Protein AF-A0A0U5G3D2-F1 (afdb_monomer)

Mean predicted aligned error: 4.41 Å

Solvent-accessible surface area (backbone atoms only — not comparable to full-atom values): 10892 Å² total; per-residue (Å²): 111,68,68,48,53,52,45,27,70,74,65,23,50,67,49,71,63,32,44,50,56,46,52,27,41,44,43,61,73,65,49,48,72,68,57,47,52,51,52,52,58,72,42,33,65,94,55,55,72,67,58,40,51,76,74,45,47,61,63,56,36,34,48,51,12,76,39,78,56,69,69,34,36,77,57,48,15,65,75,51,64,36,43,64,55,41,70,69,46,82,79,63,54,94,90,45,65,42,65,46,58,62,75,75,40,56,64,66,57,39,49,53,53,41,38,77,73,71,55,74,58,65,69,60,53,49,51,33,45,55,27,34,76,70,67,34,38,54,57,30,53,43,54,53,50,50,63,79,37,45,71,44,54,51,48,29,56,74,72,60,51,38,80,79,46,84,81,68,88,61,60,31,61,50,54,50,49,53,54,54,49,49,46,58,45,60,64,47,64,64,73,79,105

Radius of gyration: 18.31 Å; Cα contacts (8 Å, |Δi|>4): 200; chains: 1; bounding box: 49×33×48 Å

Organism: Aspergillus calidoustus (NCBI:txid454130)

Sequence (193 aa):
MRSLHMTLRKNNHLKHFGRLQYSLFLKGIGLSLEECILFWRQSFKGFTDDEFNSRYKYNIRHVYGDVGGDVNRRGRGYPPYSCQKILQDSNPGVGQTHGCPYRHFSADNLIGLLQSTGVNDRDLLRGVREDVEKTRYHIACNRVFEYTHKAEIKRAKEDGSASEIDLDTIVHPNTYFKRSYLLKQAGKSQRNA

InterPro domains:
  IPR007238 DNA primase large subunit, eukaryotic/archaeal [PTHR10537] (1-180)
  IPR058560 DNA primase, large subunit C-terminal domain, eukaryotic and archaeal [PF04104] (1-177)

Structure (mmCIF, N/CA/C/O backbone):
data_AF-A0A0U5G3D2-F1
#
_entry.id   AF-A0A0U5G3D2-F1
#
loop_
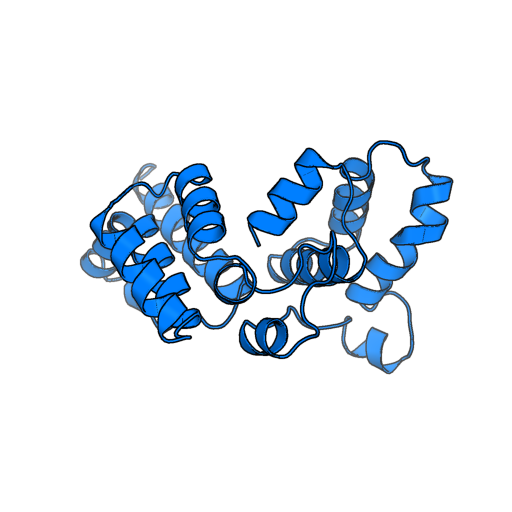_atom_site.group_PDB
_atom_site.id
_atom_site.type_symbol
_atom_site.label_atom_id
_atom_site.label_alt_id
_atom_site.label_comp_id
_atom_site.label_asym_id
_atom_site.label_entity_id
_atom_site.label_seq_id
_atom_site.pdbx_PDB_ins_code
_atom_site.Cartn_x
_atom_site.Cartn_y
_atom_site.Cartn_z
_atom_site.occupancy
_atom_site.B_iso_or_equiv
_atom_site.auth_seq_id
_atom_site.auth_comp_id
_atom_site.auth_asym_id
_atom_site.auth_atom_id
_atom_site.pdbx_PDB_model_num
ATOM 1 N N . MET A 1 1 ? -2.714 -0.780 -0.310 1.00 97.38 1 MET A N 1
ATOM 2 C CA . MET A 1 1 ? -1.662 -1.686 -0.838 1.00 97.38 1 MET A CA 1
ATOM 3 C C . MET A 1 1 ? -2.182 -3.048 -1.293 1.00 97.38 1 MET A C 1
ATOM 5 O O . MET A 1 1 ? -1.659 -3.565 -2.270 1.00 97.38 1 MET A O 1
ATOM 9 N N . ARG A 1 2 ? -3.232 -3.614 -0.673 1.00 96.38 2 ARG A N 1
ATOM 10 C CA . ARG A 1 2 ? -3.836 -4.902 -1.081 1.00 96.38 2 ARG A CA 1
ATOM 11 C C . ARG A 1 2 ? -4.130 -5.023 -2.587 1.00 96.38 2 ARG A C 1
ATOM 13 O O . ARG A 1 2 ? -3.747 -6.020 -3.182 1.00 96.38 2 ARG A O 1
ATOM 20 N N . SER A 1 3 ? -4.723 -3.993 -3.201 1.00 96.69 3 SER A N 1
ATOM 21 C CA . SER A 1 3 ? -5.014 -3.957 -4.648 1.00 96.69 3 SER A CA 1
ATOM 22 C C . SER A 1 3 ? -3.766 -4.165 -5.529 1.00 96.69 3 SER A C 1
ATOM 24 O O . SER A 1 3 ? -3.789 -4.976 -6.457 1.00 96.69 3 SER A O 1
ATOM 26 N N . LEU A 1 4 ? -2.639 -3.521 -5.189 1.00 97.88 4 LEU A N 1
ATOM 27 C CA . LEU A 1 4 ? -1.361 -3.704 -5.893 1.00 97.88 4 LEU A CA 1
ATOM 28 C C . LEU A 1 4 ? -0.867 -5.148 -5.780 1.00 97.88 4 LEU A C 1
ATOM 30 O O . LEU A 1 4 ? -0.484 -5.739 -6.786 1.00 97.88 4 LEU A O 1
ATOM 34 N N . HIS A 1 5 ? -0.935 -5.737 -4.582 1.00 97.88 5 HIS A N 1
ATOM 35 C CA . HIS A 1 5 ? -0.535 -7.129 -4.375 1.00 97.88 5 HIS A CA 1
ATOM 36 C C . HIS A 1 5 ? -1.413 -8.102 -5.172 1.00 97.88 5 HIS A C 1
ATOM 38 O O . HIS A 1 5 ? -0.894 -8.985 -5.846 1.00 97.88 5 HIS A O 1
ATOM 44 N N . MET A 1 6 ? -2.737 -7.926 -5.147 1.00 96.69 6 MET A N 1
ATOM 45 C CA . MET A 1 6 ? -3.662 -8.781 -5.901 1.00 96.69 6 MET A CA 1
ATOM 46 C C . MET A 1 6 ? -3.431 -8.673 -7.410 1.00 96.69 6 MET A C 1
ATOM 48 O O . MET A 1 6 ? -3.367 -9.690 -8.094 1.00 96.69 6 MET A O 1
ATOM 52 N N . THR A 1 7 ? -3.230 -7.455 -7.920 1.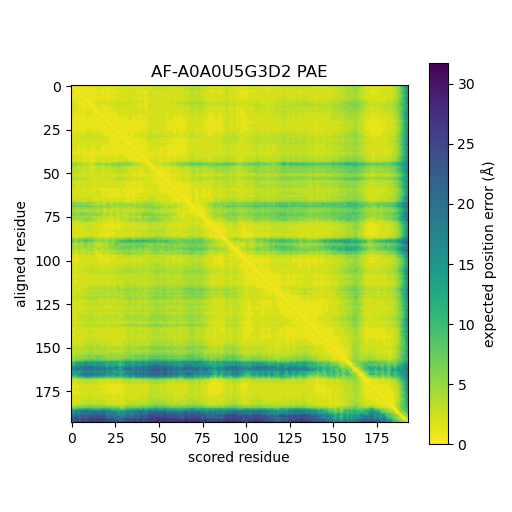00 96.50 7 THR A N 1
ATOM 53 C CA . THR A 1 7 ? -2.902 -7.231 -9.335 1.00 96.50 7 THR A CA 1
ATOM 54 C C . THR A 1 7 ? -1.585 -7.908 -9.709 1.00 96.50 7 THR A C 1
ATOM 56 O O . THR A 1 7 ? -1.518 -8.586 -10.730 1.00 96.50 7 THR A O 1
ATOM 59 N N . LEU A 1 8 ? -0.552 -7.768 -8.871 1.00 97.62 8 LEU A N 1
ATOM 60 C CA . LEU A 1 8 ? 0.743 -8.408 -9.087 1.00 97.62 8 LEU A CA 1
ATOM 61 C C . LEU A 1 8 ? 0.610 -9.931 -9.152 1.00 97.62 8 LEU A C 1
ATOM 63 O O . LEU A 1 8 ? 1.154 -10.544 -10.061 1.00 97.62 8 LEU A O 1
ATOM 67 N N . ARG A 1 9 ? -0.135 -10.539 -8.223 1.00 96.81 9 ARG A N 1
ATOM 68 C CA . ARG A 1 9 ? -0.352 -11.993 -8.206 1.00 96.81 9 ARG A CA 1
ATOM 69 C C . ARG A 1 9 ? -1.164 -12.483 -9.402 1.00 96.81 9 ARG A C 1
ATOM 71 O O . ARG A 1 9 ? -0.878 -13.558 -9.909 1.00 96.81 9 ARG A O 1
ATOM 78 N N . LYS A 1 10 ? -2.148 -11.701 -9.854 1.00 95.38 10 LYS A N 1
ATOM 79 C CA . LYS A 1 10 ? -2.984 -12.044 -11.011 1.00 95.38 10 LYS A CA 1
ATOM 80 C C . LYS A 1 10 ? -2.212 -11.945 -12.327 1.00 95.38 10 LYS A C 1
ATOM 82 O O . LYS A 1 10 ? -2.301 -12.836 -13.161 1.00 95.38 10 LYS A O 1
ATOM 87 N N . ASN A 1 11 ? -1.471 -10.856 -12.512 1.00 95.94 11 ASN A N 1
ATOM 88 C CA . ASN A 1 11 ? -0.882 -10.506 -13.805 1.00 95.94 11 ASN A CA 1
ATOM 89 C C . ASN A 1 11 ? 0.607 -10.854 -13.903 1.00 95.94 11 ASN A C 1
ATOM 91 O O . ASN A 1 11 ? 1.205 -10.647 -14.954 1.00 95.94 11 ASN A O 1
ATOM 95 N N . ASN A 1 12 ? 1.224 -11.296 -12.804 1.00 96.94 12 ASN A N 1
ATOM 96 C CA . ASN A 1 12 ? 2.671 -11.474 -12.670 1.00 96.94 12 ASN A CA 1
ATOM 97 C C . ASN A 1 12 ? 3.476 -10.214 -13.041 1.00 96.94 12 ASN A C 1
ATOM 99 O O . ASN A 1 12 ? 4.635 -10.296 -13.419 1.00 96.94 12 ASN A O 1
ATOM 103 N N . HIS A 1 13 ? 2.874 -9.024 -12.979 1.00 96.44 13 HIS A N 1
ATOM 104 C CA . HIS A 1 13 ? 3.542 -7.769 -13.312 1.00 96.44 13 HIS A CA 1
ATOM 105 C C . HIS A 1 13 ? 2.761 -6.564 -12.774 1.00 96.44 13 HIS A C 1
ATOM 107 O O . HIS A 1 13 ? 1.539 -6.606 -12.624 1.00 96.44 13 HIS A O 1
ATOM 113 N N . LEU A 1 14 ? 3.467 -5.454 -12.536 1.00 96.75 14 LEU A N 1
ATOM 114 C CA . LEU A 1 14 ? 2.879 -4.132 -12.300 1.00 96.75 14 LEU A CA 1
ATOM 115 C C . LEU A 1 14 ? 3.536 -3.086 -13.200 1.00 96.75 14 LEU A C 1
ATOM 117 O O . LEU A 1 14 ? 4.735 -3.153 -13.472 1.00 96.75 14 LEU A O 1
ATOM 121 N N . LYS A 1 15 ? 2.772 -2.067 -13.608 1.00 95.88 15 LYS A N 1
ATOM 122 C CA . LYS A 1 15 ? 3.303 -0.887 -14.316 1.00 95.88 15 LYS A CA 1
ATOM 123 C C . LYS A 1 15 ? 4.181 -0.024 -13.396 1.00 95.88 15 LYS A C 1
ATOM 125 O O . LYS A 1 15 ? 4.145 -0.180 -12.178 1.00 95.88 15 LYS A O 1
ATOM 130 N N . HIS A 1 16 ? 4.955 0.893 -13.985 1.00 95.38 16 HIS A N 1
ATOM 131 C CA . HIS A 1 16 ? 6.011 1.665 -13.311 1.00 95.38 16 HIS A CA 1
ATOM 132 C C . HIS A 1 16 ? 5.596 2.258 -11.953 1.00 95.38 16 HIS A C 1
ATOM 134 O O . HIS A 1 16 ? 6.184 1.890 -10.938 1.00 95.38 16 HIS A O 1
ATOM 140 N N . PHE A 1 17 ? 4.550 3.087 -11.904 1.00 96.38 17 PHE A N 1
ATOM 141 C CA . PHE A 1 17 ? 4.109 3.715 -10.652 1.00 96.38 17 PHE A CA 1
ATOM 142 C C . PHE A 1 17 ? 3.574 2.712 -9.622 1.00 96.38 17 PHE A C 1
ATOM 144 O O . PHE A 1 17 ? 3.796 2.877 -8.425 1.00 96.38 17 PHE A O 1
ATOM 151 N N . GLY A 1 18 ? 2.944 1.621 -10.073 1.00 97.06 18 GLY A N 1
ATOM 152 C CA . GLY A 1 18 ? 2.519 0.530 -9.192 1.00 97.06 18 GLY A CA 1
ATOM 153 C C . GLY A 1 18 ? 3.708 -0.183 -8.550 1.00 97.06 18 GLY A C 1
ATOM 154 O O . GLY A 1 18 ? 3.688 -0.448 -7.349 1.00 97.06 18 GLY A O 1
ATOM 155 N N . ARG A 1 19 ? 4.775 -0.429 -9.326 1.00 97.62 19 ARG A N 1
ATOM 156 C CA . ARG A 1 19 ? 6.039 -0.966 -8.800 1.00 97.62 19 ARG A CA 1
ATOM 157 C C . ARG A 1 19 ? 6.671 -0.006 -7.804 1.00 97.62 19 ARG A C 1
ATOM 159 O O . ARG A 1 19 ? 7.059 -0.446 -6.733 1.00 97.62 19 ARG A O 1
ATOM 166 N N . LEU A 1 20 ? 6.748 1.285 -8.126 1.00 97.44 20 LEU A N 1
ATOM 167 C CA . LEU A 1 20 ? 7.361 2.286 -7.253 1.00 97.44 20 LEU A CA 1
ATOM 168 C C . LEU A 1 20 ? 6.628 2.391 -5.910 1.00 97.44 20 LEU A C 1
ATOM 170 O O . LEU A 1 20 ? 7.242 2.182 -4.865 1.00 97.44 20 LEU A O 1
ATOM 174 N N . GLN A 1 21 ? 5.311 2.627 -5.937 1.00 98.25 21 GLN A N 1
ATOM 175 C CA . GLN A 1 21 ? 4.492 2.735 -4.728 1.00 98.25 21 GLN A CA 1
ATOM 176 C C . GLN A 1 21 ? 4.582 1.468 -3.869 1.00 98.25 21 GLN A C 1
ATOM 178 O O . GLN A 1 21 ? 4.664 1.557 -2.643 1.00 98.25 21 GLN A O 1
ATOM 183 N N . TYR A 1 22 ? 4.579 0.286 -4.495 1.00 98.50 22 TYR A N 1
ATOM 184 C CA . TYR A 1 22 ? 4.626 -0.966 -3.750 1.00 98.50 22 TYR A CA 1
ATOM 185 C C . TYR A 1 22 ? 6.024 -1.295 -3.217 1.00 98.50 22 TYR A C 1
ATOM 187 O O . TYR A 1 22 ? 6.135 -1.667 -2.056 1.00 98.50 22 TYR A O 1
ATOM 195 N N . SER A 1 23 ? 7.093 -1.081 -3.990 1.00 98.44 23 SER A N 1
ATOM 196 C CA . SER A 1 23 ? 8.481 -1.243 -3.524 1.00 98.44 23 SER A CA 1
ATOM 197 C C . SER A 1 23 ? 8.788 -0.350 -2.329 1.00 98.44 23 SER A C 1
ATOM 199 O O . SER A 1 23 ? 9.406 -0.796 -1.368 1.00 98.44 23 SER A O 1
ATOM 201 N N . LEU A 1 24 ? 8.327 0.901 -2.371 1.00 98.44 24 LEU A N 1
ATOM 202 C CA . LEU A 1 24 ? 8.481 1.850 -1.274 1.00 98.44 24 LEU A CA 1
ATOM 203 C C . LEU A 1 24 ? 7.720 1.409 -0.023 1.00 98.44 24 LEU A C 1
ATOM 205 O O . LEU A 1 24 ? 8.250 1.485 1.084 1.00 98.44 24 LEU A O 1
ATOM 209 N N . PHE A 1 25 ? 6.504 0.888 -0.195 1.00 98.69 25 PHE A N 1
ATOM 210 C CA . PHE A 1 25 ? 5.764 0.279 0.903 1.00 98.69 25 PHE A CA 1
ATOM 211 C C . PHE A 1 25 ? 6.506 -0.933 1.489 1.00 98.69 25 PHE A C 1
ATOM 213 O O . PHE A 1 25 ? 6.644 -0.997 2.706 1.00 98.69 25 PHE A O 1
ATOM 220 N N . LEU A 1 26 ? 7.013 -1.848 0.653 1.00 98.56 26 LEU A N 1
ATOM 221 C CA . LEU A 1 26 ? 7.754 -3.041 1.085 1.00 98.56 26 LEU A CA 1
ATOM 222 C C . LEU A 1 26 ? 9.022 -2.673 1.871 1.00 98.56 26 LEU A C 1
ATOM 224 O O . LEU A 1 26 ? 9.221 -3.162 2.980 1.00 98.56 26 LEU A O 1
ATOM 228 N N . LYS A 1 27 ? 9.813 -1.727 1.357 1.00 98.25 27 LYS A N 1
ATOM 229 C CA . LYS A 1 27 ? 10.957 -1.145 2.072 1.00 98.25 27 LYS A CA 1
ATOM 230 C C . LYS A 1 27 ? 10.544 -0.616 3.446 1.00 98.25 27 LYS A C 1
ATOM 232 O O . LYS A 1 27 ? 11.173 -0.917 4.453 1.00 98.25 27 LYS A O 1
ATOM 237 N N . GLY A 1 28 ? 9.456 0.152 3.504 1.00 97.62 28 GLY A N 1
ATOM 238 C CA . GLY A 1 28 ? 8.982 0.756 4.749 1.00 97.62 28 GLY A CA 1
ATOM 239 C C . GLY A 1 28 ? 8.411 -0.228 5.774 1.00 97.62 28 GLY A C 1
ATOM 240 O O . GLY A 1 28 ? 8.242 0.155 6.926 1.00 97.62 28 GLY A O 1
ATOM 241 N N . ILE A 1 29 ? 8.064 -1.460 5.382 1.00 97.38 29 ILE A N 1
ATOM 242 C CA . ILE A 1 29 ? 7.680 -2.523 6.330 1.00 97.38 29 ILE A CA 1
ATOM 243 C C . ILE A 1 29 ? 8.867 -3.412 6.727 1.00 97.38 29 ILE A C 1
ATOM 245 O O . ILE A 1 29 ? 8.674 -4.338 7.507 1.00 97.38 29 ILE A O 1
ATOM 249 N N . GLY A 1 30 ? 10.072 -3.120 6.224 1.00 96.88 30 GLY A N 1
ATOM 250 C CA . GLY A 1 30 ? 11.317 -3.757 6.653 1.00 96.88 30 GLY A CA 1
ATOM 251 C C . GLY A 1 30 ? 11.942 -4.731 5.658 1.00 96.88 30 GLY A C 1
ATOM 252 O O . GLY A 1 30 ? 12.938 -5.350 6.010 1.00 96.88 30 GLY A O 1
ATOM 253 N N . LEU A 1 31 ? 11.409 -4.867 4.437 1.00 97.88 31 LEU A N 1
ATOM 254 C CA . LEU A 1 31 ? 12.041 -5.717 3.423 1.00 97.88 31 LEU A CA 1
ATOM 255 C C . LEU A 1 31 ? 13.415 -5.147 3.043 1.00 97.88 31 LEU A C 1
ATOM 257 O O . LEU A 1 31 ? 13.527 -3.956 2.739 1.00 97.88 31 LEU A O 1
ATOM 261 N N . SER A 1 32 ? 14.450 -5.985 3.043 1.00 98.19 32 SER A N 1
ATOM 262 C CA . SER A 1 32 ? 15.792 -5.586 2.615 1.00 98.19 32 SER A CA 1
ATOM 263 C C . SER A 1 32 ? 15.864 -5.397 1.093 1.00 98.19 32 SER A C 1
ATOM 265 O O . SER A 1 32 ? 14.968 -5.805 0.345 1.00 98.19 32 SER A O 1
ATOM 267 N N . LEU A 1 33 ? 16.945 -4.781 0.599 1.00 98.31 33 LEU A N 1
ATOM 268 C CA . LEU A 1 33 ? 17.171 -4.653 -0.845 1.00 98.31 33 LEU A CA 1
ATOM 269 C C . LEU A 1 33 ? 17.202 -6.031 -1.526 1.00 98.31 33 LEU A C 1
ATOM 271 O O . LEU A 1 33 ? 16.563 -6.217 -2.562 1.00 98.31 33 LEU A O 1
ATOM 275 N N . GLU A 1 34 ? 17.912 -6.992 -0.937 1.00 98.31 34 GLU A N 1
ATOM 276 C CA . GLU A 1 34 ? 18.059 -8.348 -1.472 1.00 98.31 34 GLU A CA 1
ATOM 277 C C . GLU A 1 34 ? 16.715 -9.076 -1.514 1.00 98.31 34 GLU A C 1
ATOM 279 O O . GLU A 1 34 ? 16.310 -9.583 -2.563 1.00 98.31 34 GLU A O 1
ATOM 284 N N . GLU A 1 35 ? 15.964 -9.034 -0.412 1.00 98.50 35 GLU A N 1
ATOM 285 C CA . GLU A 1 35 ? 14.628 -9.625 -0.328 1.00 98.50 35 GLU A CA 1
ATOM 286 C C . GLU A 1 35 ? 13.657 -8.968 -1.312 1.00 98.50 35 GLU A C 1
ATOM 288 O O . GLU A 1 35 ? 12.842 -9.649 -1.930 1.00 98.50 35 GLU A O 1
ATOM 293 N N . CYS A 1 36 ? 13.750 -7.651 -1.511 1.00 98.44 36 CYS A N 1
ATOM 294 C CA . CYS A 1 36 ? 12.914 -6.939 -2.470 1.00 98.44 36 CYS A CA 1
ATOM 295 C C . CYS A 1 36 ? 13.245 -7.330 -3.919 1.00 98.44 36 CYS A C 1
ATOM 297 O O . CYS A 1 36 ? 12.334 -7.520 -4.729 1.00 98.44 36 CYS A O 1
ATOM 299 N N . ILE A 1 37 ? 14.529 -7.501 -4.256 1.00 98.44 37 ILE A N 1
ATOM 300 C CA . ILE A 1 37 ? 14.950 -8.006 -5.571 1.00 98.44 37 ILE A CA 1
ATOM 301 C C . ILE A 1 37 ? 14.390 -9.414 -5.797 1.00 98.44 37 ILE A C 1
ATOM 303 O O . ILE A 1 37 ? 13.775 -9.654 -6.839 1.00 98.44 37 ILE A O 1
ATOM 307 N N . LEU A 1 38 ? 14.536 -10.314 -4.820 1.00 98.19 38 LEU A N 1
ATOM 308 C CA . LEU A 1 38 ? 13.996 -11.675 -4.889 1.00 98.19 38 LEU A CA 1
ATOM 309 C C . LEU A 1 38 ? 12.469 -11.674 -5.017 1.00 98.19 38 LEU A C 1
ATOM 311 O O . LEU A 1 38 ? 11.920 -12.359 -5.881 1.00 98.19 38 LEU A O 1
ATOM 315 N N . PHE A 1 39 ? 11.783 -10.850 -4.223 1.00 98.50 39 PHE A N 1
ATOM 316 C CA . PHE A 1 39 ? 10.333 -10.688 -4.262 1.00 98.50 39 PHE A CA 1
ATOM 317 C C . PHE A 1 39 ? 9.841 -10.313 -5.665 1.00 98.50 39 PHE A C 1
ATOM 319 O O . PHE A 1 39 ? 8.929 -10.950 -6.204 1.00 98.50 39 PHE A O 1
ATOM 326 N N . TRP A 1 40 ? 10.444 -9.291 -6.280 1.00 98.44 40 TRP A N 1
ATOM 327 C CA . TRP A 1 40 ? 10.063 -8.861 -7.624 1.00 98.44 40 TRP A CA 1
ATOM 328 C C . TRP A 1 40 ? 10.430 -9.894 -8.679 1.00 98.44 40 TRP A C 1
ATOM 330 O O . TRP A 1 40 ? 9.614 -10.157 -9.563 1.00 98.44 40 TRP A O 1
ATOM 340 N N . ARG A 1 41 ? 11.607 -10.520 -8.563 1.00 97.75 41 ARG A N 1
ATOM 341 C CA . ARG A 1 41 ? 12.053 -11.552 -9.500 1.00 97.75 41 ARG A CA 1
ATOM 342 C C . ARG A 1 41 ? 11.085 -12.730 -9.538 1.00 97.75 41 ARG A C 1
ATOM 344 O O . ARG A 1 41 ? 10.673 -13.131 -10.624 1.00 97.75 41 ARG A O 1
ATOM 351 N N . GLN A 1 42 ? 10.690 -13.239 -8.372 1.00 97.12 42 GLN A N 1
ATOM 352 C CA . GLN A 1 42 ? 9.736 -14.345 -8.242 1.00 97.12 42 GLN A CA 1
ATOM 353 C C . GLN A 1 42 ? 8.318 -13.957 -8.679 1.00 97.12 42 GLN A C 1
ATOM 355 O O . GLN A 1 42 ? 7.555 -14.799 -9.154 1.00 97.12 42 GLN A O 1
ATOM 360 N N . SER A 1 43 ? 7.946 -12.686 -8.511 1.00 97.38 43 SER A N 1
ATOM 361 C CA . SER A 1 43 ? 6.624 -12.199 -8.906 1.00 97.38 43 SER A CA 1
ATOM 362 C C . SER A 1 43 ? 6.498 -11.983 -10.417 1.00 97.38 43 SER A C 1
ATOM 364 O O . SER A 1 43 ? 5.399 -12.122 -10.949 1.00 97.38 43 SER A O 1
ATOM 366 N N .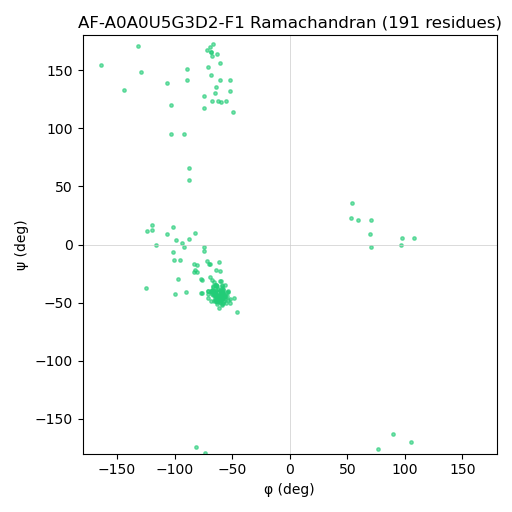 PHE A 1 44 ? 7.593 -11.656 -11.114 1.00 96.56 44 PHE A N 1
ATOM 367 C CA . PHE A 1 44 ? 7.617 -11.390 -12.558 1.00 96.56 44 PHE A CA 1
ATOM 368 C C . PHE A 1 44 ? 7.815 -12.662 -13.383 1.00 96.56 44 PHE A C 1
ATOM 370 O O . PHE A 1 44 ? 8.828 -12.855 -14.059 1.00 96.56 44 PHE A O 1
ATOM 377 N N . LYS A 1 45 ? 6.813 -13.547 -13.318 1.00 92.00 45 LYS A N 1
ATOM 378 C CA . LYS A 1 45 ? 6.758 -14.762 -14.142 1.00 92.00 45 LYS A CA 1
ATOM 379 C C . LYS A 1 45 ? 6.653 -14.388 -15.623 1.00 92.00 45 LYS A C 1
ATOM 381 O O . LYS A 1 45 ? 5.857 -13.525 -15.981 1.00 92.00 45 LYS A O 1
ATOM 386 N N . GLY A 1 46 ? 7.436 -15.060 -16.463 1.00 90.50 46 GLY A N 1
ATOM 387 C CA . GLY A 1 46 ? 7.482 -14.815 -17.910 1.00 90.50 46 GLY A CA 1
ATOM 388 C C . GLY A 1 46 ? 8.613 -13.895 -18.376 1.00 90.50 46 GLY A C 1
ATOM 389 O O . GLY A 1 46 ? 8.728 -13.681 -19.573 1.00 90.50 46 GLY A O 1
ATOM 390 N N . PHE A 1 47 ? 9.449 -13.393 -17.461 1.00 94.25 47 PHE A N 1
ATOM 391 C CA . PHE A 1 47 ? 10.698 -12.706 -17.798 1.00 94.25 47 PHE A CA 1
ATOM 392 C C . PHE A 1 47 ? 11.898 -13.599 -17.479 1.00 94.25 47 PHE A C 1
ATOM 394 O O . PHE A 1 47 ? 11.928 -14.250 -16.420 1.00 94.25 47 PHE A O 1
ATOM 401 N N . THR A 1 48 ? 12.893 -13.603 -18.364 1.00 96.69 48 THR A N 1
ATOM 402 C CA . THR A 1 48 ? 14.198 -14.214 -18.081 1.00 96.69 48 THR A CA 1
ATOM 403 C C . THR A 1 48 ? 14.941 -13.419 -17.005 1.00 96.69 48 THR A C 1
ATOM 405 O O . THR A 1 48 ? 14.580 -12.283 -16.673 1.00 96.69 48 THR A O 1
ATOM 408 N N . ASP A 1 49 ? 15.989 -14.010 -16.432 1.00 96.44 49 ASP A N 1
ATOM 409 C CA . ASP A 1 49 ? 16.834 -13.306 -15.463 1.00 96.44 49 ASP A CA 1
ATOM 410 C C . ASP A 1 49 ? 17.485 -12.067 -16.090 1.00 96.44 49 ASP A C 1
ATOM 412 O O . ASP A 1 49 ? 17.509 -11.003 -15.469 1.00 96.44 49 ASP A O 1
ATOM 416 N N . ASP A 1 50 ? 17.919 -12.162 -17.346 1.00 96.81 50 ASP A N 1
ATOM 417 C CA . ASP A 1 50 ? 18.547 -11.059 -18.077 1.00 96.81 50 ASP A CA 1
ATOM 418 C C . ASP A 1 50 ? 17.563 -9.925 -18.378 1.00 96.81 50 ASP A C 1
ATOM 420 O O . ASP A 1 50 ? 17.871 -8.747 -18.163 1.00 96.81 50 ASP A O 1
ATOM 424 N N . GLU A 1 51 ? 16.338 -10.253 -18.796 1.00 97.12 51 GLU A N 1
ATOM 425 C CA . GLU A 1 51 ? 15.272 -9.264 -18.974 1.00 97.12 51 GLU A CA 1
ATOM 426 C C . GLU A 1 51 ? 14.915 -8.590 -17.649 1.00 97.12 51 GLU A C 1
ATOM 428 O O . GLU A 1 51 ? 14.707 -7.373 -17.594 1.00 97.12 51 GLU A O 1
ATOM 433 N N . PHE A 1 52 ? 14.861 -9.363 -16.561 1.00 97.69 52 PHE A N 1
ATOM 434 C CA . PHE A 1 52 ? 14.574 -8.816 -15.245 1.00 97.69 52 PHE A CA 1
ATOM 435 C C . PHE A 1 52 ? 15.671 -7.842 -14.787 1.00 97.69 52 PHE A C 1
ATOM 437 O O . PHE A 1 52 ? 15.390 -6.716 -14.349 1.00 97.69 52 PHE A O 1
ATOM 444 N N . ASN A 1 53 ? 16.926 -8.274 -14.910 1.00 96.50 53 ASN A N 1
ATOM 445 C CA . ASN A 1 53 ? 18.106 -7.522 -14.505 1.00 96.50 53 ASN A CA 1
ATOM 446 C C . ASN A 1 53 ? 18.236 -6.213 -15.289 1.00 96.50 53 ASN A C 1
ATOM 448 O O . ASN A 1 53 ? 18.411 -5.156 -14.679 1.00 96.50 53 ASN A O 1
ATOM 452 N N . SER A 1 54 ? 18.086 -6.270 -16.612 1.00 96.12 54 SER A N 1
ATOM 453 C CA . SER A 1 54 ? 18.209 -5.101 -17.490 1.00 96.12 54 SER A CA 1
ATOM 454 C C . SER A 1 54 ? 17.081 -4.085 -17.290 1.00 96.12 54 SER A C 1
ATOM 456 O O . SER A 1 54 ? 17.331 -2.880 -17.284 1.00 96.12 54 SER A O 1
ATOM 458 N N . ARG A 1 55 ? 15.837 -4.536 -17.079 1.00 95.56 55 ARG A N 1
ATOM 459 C CA . ARG A 1 55 ? 14.661 -3.643 -17.088 1.00 95.56 55 ARG A CA 1
ATOM 460 C C . ARG A 1 55 ? 14.207 -3.170 -15.709 1.00 95.56 55 ARG A C 1
ATOM 462 O O . ARG A 1 55 ? 13.605 -2.097 -15.597 1.00 95.56 55 ARG A O 1
ATOM 469 N N . TYR A 1 56 ? 14.425 -3.963 -14.658 1.00 97.50 56 TYR A N 1
ATOM 470 C CA . TYR A 1 56 ? 13.776 -3.729 -13.361 1.00 97.50 56 TYR A CA 1
ATOM 471 C C . TYR A 1 56 ? 14.747 -3.597 -12.192 1.00 97.50 56 TYR A C 1
ATOM 473 O O . TYR A 1 56 ? 14.512 -2.749 -11.325 1.00 97.50 56 TYR A O 1
ATOM 481 N N . LYS A 1 57 ? 15.840 -4.371 -12.163 1.00 97.19 57 LYS A N 1
ATOM 482 C CA . LYS A 1 57 ? 16.756 -4.412 -11.008 1.00 97.19 57 LYS A CA 1
ATOM 483 C C . LYS A 1 57 ? 17.336 -3.041 -10.659 1.00 97.19 57 LYS A C 1
ATOM 485 O O . LYS A 1 57 ? 17.354 -2.685 -9.483 1.00 97.19 57 LYS A O 1
ATOM 490 N N . TYR A 1 58 ? 17.723 -2.240 -11.656 1.00 96.94 58 TYR A N 1
ATOM 491 C CA . TYR A 1 58 ? 18.225 -0.879 -11.426 1.00 96.94 58 TYR A CA 1
ATOM 492 C C . TYR A 1 58 ? 17.228 -0.013 -10.639 1.00 96.94 58 TYR A C 1
ATOM 494 O O . TYR A 1 58 ? 17.591 0.606 -9.642 1.00 96.94 58 TYR A O 1
ATOM 502 N N . ASN A 1 59 ? 15.950 -0.025 -11.029 1.00 96.56 59 ASN A N 1
ATOM 503 C CA . ASN A 1 59 ? 14.911 0.773 -10.373 1.00 96.56 59 ASN A CA 1
ATOM 504 C C . ASN A 1 59 ? 14.674 0.337 -8.920 1.00 96.56 59 ASN A C 1
ATOM 506 O O . ASN A 1 59 ? 14.419 1.179 -8.061 1.00 96.56 59 ASN A O 1
ATOM 510 N N . ILE A 1 60 ? 14.784 -0.963 -8.631 1.00 97.94 60 ILE A N 1
ATOM 511 C CA . ILE A 1 60 ? 14.684 -1.476 -7.259 1.00 97.94 60 ILE A CA 1
ATOM 512 C C . ILE A 1 60 ? 15.866 -0.956 -6.435 1.00 97.94 60 ILE A C 1
ATOM 514 O O . ILE A 1 60 ? 15.651 -0.366 -5.382 1.00 97.94 60 ILE A O 1
ATOM 518 N N . ARG A 1 61 ? 17.101 -1.067 -6.941 1.00 98.06 61 ARG A N 1
ATOM 519 C CA . ARG A 1 61 ? 18.297 -0.520 -6.271 1.00 98.06 61 ARG A CA 1
ATOM 520 C C . ARG A 1 61 ? 18.178 0.989 -6.031 1.00 98.06 61 ARG A C 1
ATOM 522 O O . ARG A 1 61 ? 18.532 1.477 -4.959 1.00 98.06 61 ARG A O 1
ATOM 529 N N . HIS A 1 62 ? 17.605 1.726 -6.983 1.00 97.56 62 HIS A N 1
ATOM 530 C CA . HIS A 1 62 ? 17.393 3.167 -6.856 1.00 97.56 62 HIS A CA 1
ATOM 531 C C . HIS A 1 62 ? 16.426 3.519 -5.712 1.00 97.56 62 HIS A C 1
ATOM 533 O O . HIS A 1 62 ? 16.677 4.461 -4.963 1.00 97.56 62 HIS A O 1
ATOM 539 N N . VAL A 1 63 ? 15.353 2.741 -5.511 1.00 97.50 63 VAL A N 1
ATOM 540 C CA . VAL A 1 63 ? 14.401 2.914 -4.389 1.00 97.50 63 VAL A CA 1
ATOM 541 C C . VAL A 1 63 ? 15.083 2.792 -3.017 1.00 97.50 63 VAL A C 1
ATOM 543 O O . VAL A 1 63 ? 14.675 3.458 -2.060 1.00 97.50 63 VAL A O 1
ATOM 546 N N . TYR A 1 64 ? 16.132 1.978 -2.915 1.00 98.06 64 TYR A N 1
ATOM 547 C CA . TYR A 1 64 ? 16.911 1.783 -1.687 1.00 98.06 64 TYR A CA 1
ATOM 548 C C . TYR A 1 64 ? 18.111 2.727 -1.558 1.00 98.06 64 TYR A C 1
ATOM 550 O O . TYR A 1 64 ? 18.794 2.692 -0.541 1.00 98.06 64 TYR A O 1
ATOM 558 N N . GLY A 1 65 ? 18.367 3.586 -2.549 1.00 97.62 65 GLY A N 1
ATOM 559 C CA . GLY A 1 65 ? 19.548 4.452 -2.531 1.00 97.62 65 GLY A CA 1
ATOM 560 C C . GLY A 1 65 ? 20.855 3.697 -2.743 1.00 97.62 65 GLY A C 1
ATOM 561 O O . GLY A 1 65 ? 21.906 4.191 -2.373 1.00 97.62 65 GLY A O 1
ATOM 562 N N . ASP A 1 66 ? 20.813 2.503 -3.325 1.00 97.75 66 ASP A N 1
ATOM 563 C CA . ASP A 1 66 ? 22.023 1.727 -3.610 1.00 97.75 66 ASP A CA 1
ATOM 564 C C . ASP A 1 66 ? 22.690 2.175 -4.928 1.00 97.75 66 ASP A C 1
ATOM 566 O O . ASP A 1 66 ? 23.895 2.054 -5.129 1.00 97.75 66 ASP A O 1
ATOM 570 N N . VAL A 1 67 ? 21.903 2.785 -5.817 1.00 96.81 67 VAL A N 1
ATOM 571 C CA . VAL A 1 67 ? 22.369 3.455 -7.039 1.00 96.81 67 VAL A CA 1
ATOM 572 C C . VAL A 1 67 ? 21.730 4.841 -7.171 1.00 96.81 67 VAL A C 1
ATOM 574 O O . VAL A 1 67 ? 20.800 5.190 -6.439 1.00 96.81 67 VAL A O 1
ATOM 577 N N . GLY A 1 68 ? 22.213 5.629 -8.132 1.00 95.25 68 GLY A N 1
ATOM 578 C CA . GLY A 1 68 ? 21.745 6.989 -8.409 1.00 95.25 68 GLY A CA 1
ATOM 579 C C . GLY A 1 68 ? 22.725 8.064 -7.931 1.00 95.25 68 GLY A C 1
ATOM 580 O O . GLY A 1 68 ? 23.868 7.781 -7.560 1.00 95.25 68 GLY A O 1
ATOM 581 N N . GLY A 1 69 ? 22.274 9.319 -7.962 1.00 95.50 69 GLY A N 1
ATOM 582 C CA . GLY A 1 69 ? 23.071 10.468 -7.526 1.00 95.50 69 GLY A CA 1
ATOM 583 C C . GLY A 1 69 ? 23.442 10.416 -6.040 1.00 95.50 69 GLY A C 1
ATOM 584 O O . GLY A 1 69 ? 22.840 9.679 -5.258 1.00 95.50 69 GLY A O 1
ATOM 585 N N . ASP A 1 70 ? 24.428 11.221 -5.645 1.00 94.62 70 ASP A N 1
ATOM 586 C CA . ASP A 1 70 ? 24.922 11.304 -4.260 1.00 94.62 70 ASP A CA 1
ATOM 587 C C . ASP A 1 70 ? 23.792 11.582 -3.249 1.00 94.62 70 ASP A C 1
ATOM 589 O O . ASP A 1 70 ? 23.696 10.913 -2.222 1.00 94.62 70 ASP A O 1
ATOM 593 N N . VAL A 1 71 ? 22.844 12.455 -3.606 1.00 93.56 71 VAL A N 1
ATOM 594 C CA . VAL A 1 71 ? 21.648 12.7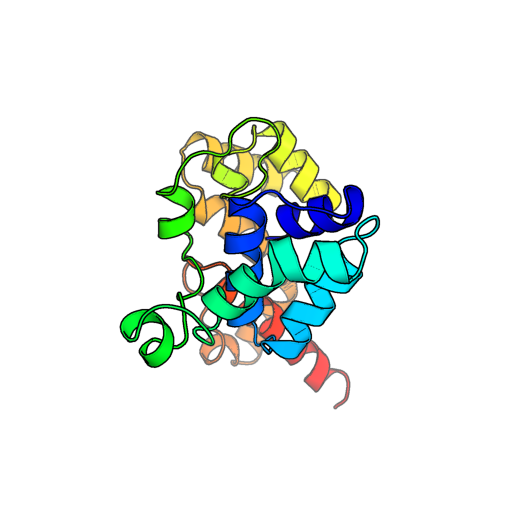51 -2.798 1.00 93.56 71 VAL A CA 1
ATOM 595 C C . VAL A 1 71 ? 20.807 11.499 -2.528 1.00 93.56 71 VAL A C 1
ATOM 597 O O . VAL A 1 71 ? 20.414 11.254 -1.389 1.00 93.56 71 VAL A O 1
ATOM 600 N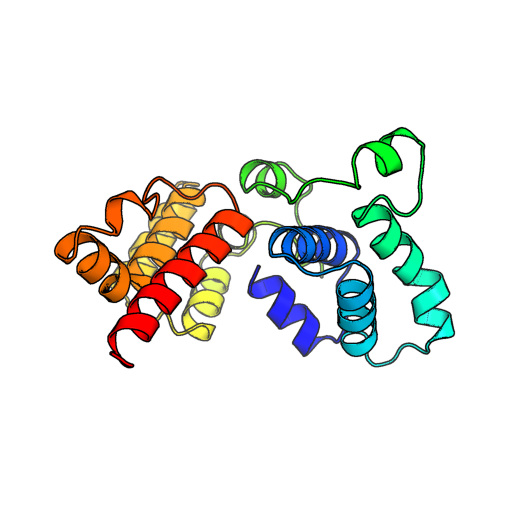 N . ASN A 1 72 ? 20.554 10.674 -3.551 1.00 94.62 72 ASN A N 1
ATOM 601 C CA . ASN A 1 72 ? 19.749 9.460 -3.398 1.00 94.62 72 ASN A CA 1
ATOM 602 C C . ASN A 1 72 ? 20.457 8.432 -2.507 1.00 94.62 72 ASN A C 1
ATOM 604 O O . ASN A 1 72 ? 19.822 7.797 -1.666 1.00 94.62 72 ASN A O 1
ATOM 608 N N . ARG A 1 73 ? 21.780 8.298 -2.665 1.00 93.50 73 ARG A N 1
ATOM 609 C CA . ARG A 1 73 ? 22.589 7.354 -1.887 1.00 93.50 73 ARG A CA 1
ATOM 610 C C . ARG A 1 73 ? 22.677 7.749 -0.416 1.00 93.50 73 ARG A C 1
ATOM 612 O O . ARG A 1 73 ? 22.365 6.939 0.455 1.00 93.50 73 ARG A O 1
ATOM 619 N N . ARG A 1 74 ? 22.988 9.016 -0.126 1.00 93.56 74 ARG A N 1
ATOM 620 C CA . ARG A 1 74 ? 23.028 9.541 1.252 1.00 93.56 74 ARG A CA 1
ATOM 621 C C . ARG A 1 74 ? 21.659 9.517 1.927 1.00 93.56 74 ARG A C 1
ATOM 623 O O . ARG A 1 74 ? 21.570 9.216 3.113 1.00 93.56 74 ARG A O 1
ATOM 630 N N . GLY A 1 75 ? 20.593 9.770 1.167 1.00 92.12 75 GLY A N 1
ATOM 631 C CA . GLY A 1 75 ? 19.211 9.704 1.644 1.00 92.12 75 GLY A CA 1
ATOM 632 C C . GLY A 1 75 ? 18.668 8.286 1.849 1.00 92.12 75 GLY A C 1
ATOM 633 O O . GLY A 1 75 ? 17.524 8.141 2.271 1.00 92.12 75 GLY A O 1
ATOM 634 N N . ARG A 1 76 ? 19.456 7.238 1.553 1.00 93.56 76 ARG A N 1
ATOM 635 C CA . ARG A 1 76 ? 19.015 5.831 1.550 1.00 93.56 76 ARG A CA 1
ATOM 636 C C . ARG A 1 76 ? 17.789 5.602 0.661 1.00 93.56 76 ARG A C 1
ATOM 638 O O . ARG A 1 76 ? 16.912 4.803 0.989 1.00 93.56 76 ARG A O 1
ATOM 645 N N . GLY A 1 77 ? 17.708 6.309 -0.462 1.00 94.06 77 GLY A N 1
ATOM 646 C CA . GLY A 1 77 ? 16.603 6.244 -1.412 1.00 94.06 77 GLY A CA 1
ATOM 647 C C . GLY A 1 77 ? 15.350 7.000 -0.966 1.00 94.06 77 GLY A C 1
ATOM 648 O O . GLY A 1 77 ? 15.309 7.625 0.088 1.00 94.06 77 GLY A O 1
ATOM 649 N N . TYR A 1 78 ? 14.281 6.911 -1.757 1.00 91.81 78 TYR A N 1
ATOM 650 C CA . TYR A 1 78 ? 13.038 7.620 -1.444 1.00 91.81 78 TYR A CA 1
ATOM 651 C C . TYR A 1 78 ? 12.333 7.065 -0.192 1.00 91.81 78 TYR A C 1
ATOM 653 O O . TYR A 1 78 ? 12.365 5.846 0.050 1.00 91.81 78 TYR A O 1
ATOM 661 N N . PRO A 1 79 ? 11.662 7.930 0.591 1.00 95.31 79 PRO A N 1
ATOM 662 C CA . PRO A 1 79 ? 10.823 7.489 1.693 1.00 95.31 79 PRO A CA 1
ATOM 663 C C . PRO A 1 79 ? 9.542 6.814 1.174 1.00 95.31 79 PRO A C 1
ATOM 665 O O . PRO A 1 79 ? 9.064 7.142 0.080 1.00 95.31 79 PRO A O 1
ATOM 668 N N . PRO A 1 80 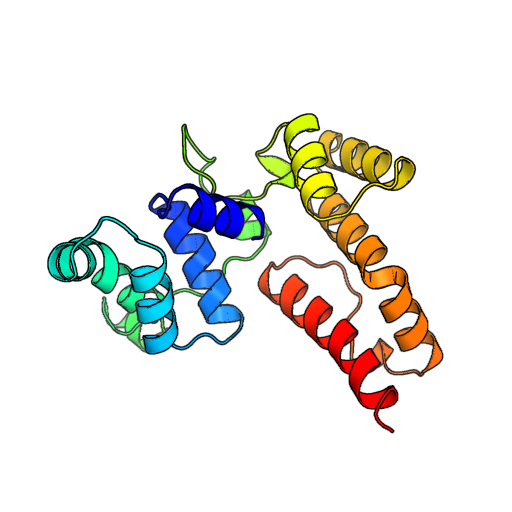? 8.950 5.894 1.956 1.00 97.44 80 PRO A N 1
ATOM 669 C CA . PRO A 1 80 ? 7.621 5.370 1.683 1.00 97.44 80 PRO A CA 1
ATOM 670 C C . PRO A 1 80 ? 6.587 6.481 1.474 1.00 97.44 80 PRO A C 1
ATOM 672 O O . PRO A 1 80 ? 6.627 7.514 2.139 1.00 97.44 80 PRO A O 1
ATOM 675 N N . TYR A 1 81 ? 5.659 6.289 0.535 1.00 97.94 81 TYR A N 1
ATOM 676 C CA . TYR A 1 81 ? 4.657 7.315 0.252 1.00 97.94 81 TYR A CA 1
ATOM 677 C C . TYR A 1 81 ? 3.592 7.388 1.347 1.00 97.94 81 TYR A C 1
ATOM 679 O O . TYR A 1 81 ? 2.925 6.393 1.645 1.00 97.94 81 TYR A O 1
ATOM 687 N N . SER A 1 82 ? 3.370 8.601 1.856 1.00 97.69 82 SER A N 1
ATOM 688 C CA . SER A 1 82 ? 2.224 8.933 2.701 1.00 97.69 82 SER A CA 1
ATOM 689 C C . SER A 1 82 ? 0.912 8.875 1.919 1.00 97.69 82 SER A C 1
ATOM 691 O O . SER A 1 82 ? 0.902 8.932 0.686 1.00 97.69 82 SER A O 1
ATOM 693 N N . CYS A 1 83 ? -0.224 8.801 2.624 1.00 97.38 83 CYS A N 1
ATOM 694 C CA . CYS A 1 83 ? -1.529 8.880 1.966 1.00 97.38 83 CYS A CA 1
ATOM 695 C C . CYS A 1 83 ? -1.670 10.199 1.197 1.00 97.38 83 CYS A C 1
ATOM 697 O O . CYS A 1 83 ? -2.110 10.179 0.052 1.00 97.38 83 CYS A O 1
ATOM 699 N N . GLN A 1 84 ? -1.209 11.317 1.769 1.00 96.50 84 GLN A N 1
ATOM 700 C CA . GLN A 1 84 ? -1.185 12.609 1.083 1.00 96.50 84 GLN A CA 1
ATOM 701 C C . GLN A 1 84 ? -0.391 12.542 -0.226 1.00 96.50 84 GLN A C 1
ATOM 703 O O . GLN A 1 84 ? -0.915 12.943 -1.262 1.00 96.50 84 GLN A O 1
ATOM 708 N N . LYS A 1 85 ? 0.827 11.981 -0.213 1.00 96.56 85 LYS A N 1
ATOM 709 C CA . LYS A 1 85 ? 1.631 11.836 -1.434 1.00 96.56 85 LYS A CA 1
ATOM 710 C C . LYS A 1 85 ? 0.900 10.995 -2.482 1.00 96.56 85 LYS A C 1
ATOM 712 O O . LYS A 1 85 ? 0.828 11.412 -3.628 1.00 96.56 85 LYS A O 1
ATOM 717 N N . ILE A 1 86 ? 0.302 9.868 -2.090 1.00 97.19 86 ILE A N 1
ATOM 718 C CA . ILE A 1 86 ? -0.462 8.977 -2.985 1.00 97.19 86 ILE A CA 1
ATOM 719 C C . ILE A 1 86 ? -1.697 9.670 -3.585 1.00 97.19 86 ILE A C 1
ATOM 721 O O . ILE A 1 86 ? -2.069 9.385 -4.721 1.00 97.19 86 ILE A O 1
ATOM 725 N N . LEU A 1 87 ? -2.357 10.539 -2.818 1.00 95.50 87 LEU A N 1
ATOM 726 C CA . LEU A 1 87 ? -3.546 11.279 -3.249 1.00 95.50 87 LEU A CA 1
ATOM 727 C C . LEU A 1 87 ? -3.207 12.512 -4.098 1.00 95.50 87 LEU A C 1
ATOM 729 O O . LEU A 1 87 ? -4.059 12.973 -4.846 1.00 95.50 87 LEU A O 1
ATOM 733 N N . GLN A 1 88 ? -2.003 13.066 -3.968 1.00 93.25 88 GLN A N 1
ATOM 734 C CA . GLN A 1 88 ? -1.549 14.227 -4.743 1.00 93.25 88 GLN A CA 1
ATOM 735 C C . GLN A 1 88 ? -0.746 13.837 -5.990 1.00 93.25 88 GLN A C 1
ATOM 737 O O . GLN A 1 88 ? -0.513 14.681 -6.850 1.00 93.25 88 GLN A O 1
ATOM 742 N N . ASP A 1 89 ? -0.311 12.580 -6.094 1.00 89.25 89 ASP A N 1
ATOM 743 C CA . ASP A 1 89 ? 0.372 12.077 -7.284 1.00 89.25 89 ASP A CA 1
ATOM 744 C C . ASP A 1 89 ? -0.573 11.963 -8.494 1.00 89.25 89 ASP A C 1
ATOM 746 O O . ASP A 1 89 ? -1.800 12.066 -8.392 1.00 89.25 89 ASP A O 1
ATOM 750 N N . SER A 1 90 ? 0.030 11.716 -9.654 1.00 83.44 90 SER A N 1
ATOM 751 C CA . SER A 1 90 ? -0.653 11.492 -10.922 1.00 83.44 90 SER A CA 1
ATOM 752 C C . SER A 1 90 ? -1.731 10.406 -10.823 1.00 83.44 90 SER A C 1
ATOM 754 O O . SER A 1 90 ? -1.509 9.303 -10.307 1.00 83.44 90 SER A O 1
ATOM 756 N N . ASN A 1 91 ? -2.913 10.724 -11.358 1.00 89.44 91 ASN A N 1
ATOM 757 C CA . ASN A 1 91 ? -4.034 9.793 -11.400 1.00 89.44 91 ASN A CA 1
ATOM 758 C C . ASN A 1 91 ? -3.659 8.534 -12.208 1.00 89.44 91 ASN A C 1
ATOM 760 O O . ASN A 1 91 ? -2.997 8.648 -13.244 1.00 89.44 91 ASN A O 1
ATOM 764 N N . PRO A 1 92 ? -4.093 7.334 -11.782 1.00 93.25 92 PRO A N 1
ATOM 765 C CA . PRO A 1 92 ? -3.868 6.116 -12.548 1.00 93.25 92 PRO A CA 1
ATOM 766 C C . PRO A 1 92 ? -4.548 6.172 -13.918 1.00 93.25 92 PRO A C 1
ATOM 768 O O . PRO A 1 92 ? -5.761 6.348 -14.013 1.00 93.25 92 PRO A O 1
ATOM 771 N N . GLY A 1 93 ? -3.761 5.998 -14.979 1.00 92.12 93 GLY A N 1
ATOM 772 C CA . GLY A 1 93 ? -4.266 5.812 -16.338 1.00 92.12 93 GLY A CA 1
ATOM 773 C C . GLY A 1 93 ? -4.702 4.370 -16.621 1.00 92.12 93 GLY A C 1
ATOM 774 O O . GLY A 1 93 ? -4.657 3.489 -15.758 1.00 92.12 93 GLY A O 1
ATOM 775 N N . VAL A 1 94 ? -5.066 4.091 -17.876 1.00 87.88 94 VAL A N 1
ATOM 776 C CA . VAL A 1 94 ? -5.544 2.765 -18.303 1.00 87.88 94 VAL A CA 1
ATOM 777 C C . VAL A 1 94 ? -4.531 1.664 -17.958 1.00 87.88 94 VAL A C 1
ATOM 779 O O . VAL A 1 94 ? -3.354 1.692 -18.342 1.00 87.88 94 VAL A O 1
ATOM 782 N N . GLY A 1 95 ? -4.988 0.668 -17.198 1.00 84.88 95 GLY A N 1
ATOM 783 C CA . GLY A 1 95 ? -4.185 -0.469 -16.745 1.00 84.88 95 GLY A CA 1
ATOM 784 C C . GLY A 1 95 ? -3.102 -0.136 -15.708 1.00 84.88 95 GLY A C 1
ATOM 785 O O . GLY A 1 95 ? -2.253 -0.986 -15.441 1.00 84.88 95 GLY A O 1
ATOM 786 N N . GLN A 1 96 ? -3.071 1.080 -15.155 1.00 91.81 96 GLN A N 1
ATOM 787 C CA . GLN A 1 96 ? -2.271 1.408 -13.973 1.00 91.81 96 GLN A CA 1
ATOM 788 C C . GLN A 1 96 ? -3.099 1.153 -12.706 1.00 91.81 96 GLN A C 1
ATOM 790 O O . GLN A 1 96 ? -4.297 1.404 -12.678 1.00 91.81 96 GLN A O 1
ATOM 795 N N . THR A 1 97 ? -2.462 0.630 -11.658 1.00 92.31 97 THR A N 1
ATOM 796 C CA . THR A 1 97 ? -3.146 0.206 -10.419 1.00 92.31 97 THR A CA 1
ATOM 797 C C . THR A 1 97 ? -2.593 0.875 -9.160 1.00 92.31 97 THR A C 1
ATOM 799 O O . THR A 1 97 ? -2.899 0.452 -8.044 1.00 92.31 97 THR A O 1
ATOM 802 N N . HIS A 1 98 ? -1.756 1.906 -9.324 1.00 96.12 98 HIS A N 1
ATOM 803 C CA . HIS A 1 98 ? -1.241 2.711 -8.216 1.00 96.12 98 HIS A CA 1
ATOM 804 C C . HIS A 1 98 ? -2.314 3.645 -7.650 1.00 96.12 98 HIS A C 1
ATOM 806 O O . HIS A 1 98 ? -3.467 3.649 -8.075 1.00 96.12 98 HIS A O 1
ATOM 812 N N . GLY A 1 99 ? -1.943 4.426 -6.644 1.00 97.00 99 GLY A N 1
ATOM 813 C CA . GLY A 1 99 ? -2.835 5.362 -5.989 1.00 97.00 99 GLY A CA 1
ATOM 814 C C . GLY A 1 99 ? -3.596 4.765 -4.800 1.00 97.00 99 GLY A C 1
ATOM 815 O O . GLY A 1 99 ? -3.229 3.727 -4.233 1.00 97.00 99 GLY A O 1
ATOM 816 N N . CYS A 1 100 ? -4.657 5.468 -4.401 1.00 97.69 100 CYS A N 1
ATOM 817 C CA . CYS A 1 100 ? -5.548 5.096 -3.311 1.00 97.69 100 CYS A CA 1
ATOM 818 C C . CYS A 1 100 ? -6.862 4.526 -3.876 1.00 97.69 100 CYS A C 1
ATOM 820 O O . CYS A 1 100 ? -7.566 5.264 -4.567 1.00 97.69 100 CYS A O 1
ATOM 822 N N . PRO A 1 101 ? -7.243 3.269 -3.568 1.00 97.00 101 PRO A N 1
ATOM 823 C CA . PRO A 1 101 ? -8.519 2.707 -4.017 1.00 97.00 101 PRO A CA 1
ATOM 824 C C . PRO A 1 101 ? -9.727 3.543 -3.588 1.00 97.00 101 PRO A C 1
ATOM 826 O O . PRO A 1 101 ? -10.654 3.697 -4.366 1.00 97.00 101 PRO A O 1
ATOM 829 N N . TYR A 1 102 ? -9.681 4.156 -2.401 1.00 97.56 102 TYR A N 1
ATOM 830 C CA . TYR A 1 102 ? -10.761 5.015 -1.909 1.00 97.56 102 TYR A CA 1
ATOM 831 C C . TYR A 1 102 ? -10.974 6.281 -2.753 1.00 97.56 102 TYR A C 1
ATOM 833 O O . TYR A 1 102 ? -12.060 6.835 -2.706 1.00 97.56 102 TYR A O 1
ATOM 841 N N . ARG A 1 103 ? -9.965 6.733 -3.515 1.00 96.56 103 ARG A N 1
ATOM 842 C CA . ARG A 1 103 ? -10.064 7.893 -4.420 1.00 96.56 103 ARG A CA 1
ATOM 843 C C . ARG A 1 103 ? -10.277 7.489 -5.875 1.00 96.56 103 ARG A C 1
ATOM 845 O O . ARG A 1 103 ? -11.008 8.156 -6.592 1.00 96.56 103 ARG A O 1
ATOM 852 N N . HIS A 1 104 ? -9.557 6.469 -6.338 1.00 95.56 104 HIS A N 1
ATOM 853 C CA . HIS A 1 104 ? -9.429 6.191 -7.772 1.00 95.56 104 HIS A CA 1
ATOM 854 C C . HIS A 1 104 ? -10.334 5.067 -8.274 1.00 95.56 104 HIS A C 1
ATOM 856 O O . HIS A 1 104 ? -10.448 4.889 -9.483 1.00 95.56 104 HIS A O 1
ATOM 862 N N . PHE A 1 105 ? -10.933 4.268 -7.389 1.00 94.94 105 PHE A N 1
ATOM 863 C CA . PHE A 1 105 ? -11.925 3.279 -7.808 1.00 94.94 105 PHE A CA 1
ATOM 864 C C . PHE A 1 105 ? -13.310 3.926 -7.793 1.00 94.94 105 PHE A C 1
ATOM 866 O O . PHE A 1 105 ? -13.576 4.813 -6.984 1.00 94.94 105 PHE A O 1
ATOM 873 N N . SER A 1 106 ? -14.212 3.446 -8.653 1.00 94.50 106 SER A N 1
ATOM 874 C CA . SER A 1 106 ? -15.640 3.691 -8.441 1.00 94.50 106 SER A CA 1
ATOM 875 C C . SER A 1 106 ? -16.071 3.094 -7.100 1.00 94.50 106 SER A C 1
ATOM 877 O O . SER A 1 106 ? -15.451 2.140 -6.614 1.00 94.50 106 SER A O 1
ATOM 879 N N . ALA A 1 107 ? -17.154 3.622 -6.523 1.00 94.50 107 ALA A N 1
ATOM 880 C CA . ALA A 1 107 ? -17.700 3.105 -5.272 1.00 94.50 107 ALA A CA 1
ATOM 881 C C . ALA A 1 107 ? -17.919 1.585 -5.349 1.00 94.50 107 ALA A C 1
ATOM 883 O O . ALA A 1 107 ? -17.442 0.859 -4.484 1.00 94.50 107 ALA A O 1
ATOM 884 N N . ASP A 1 108 ? -18.526 1.077 -6.423 1.00 95.88 108 ASP A N 1
ATOM 885 C CA . ASP A 1 108 ? -18.792 -0.359 -6.567 1.00 95.88 108 ASP A CA 1
ATOM 886 C C . ASP A 1 108 ? -17.513 -1.202 -6.673 1.00 95.88 108 ASP A C 1
ATOM 888 O O . ASP A 1 108 ? -17.411 -2.242 -6.024 1.00 95.88 108 ASP A O 1
ATOM 892 N N . ASN A 1 109 ? -16.491 -0.735 -7.401 1.00 95.88 109 ASN A N 1
ATOM 893 C CA . ASN A 1 109 ? -15.204 -1.435 -7.475 1.00 95.88 109 ASN A CA 1
ATOM 894 C C . ASN A 1 109 ? -14.471 -1.438 -6.127 1.00 95.88 109 ASN A C 1
ATOM 896 O O . ASN A 1 109 ? -13.810 -2.419 -5.779 1.00 95.88 109 ASN A O 1
ATOM 900 N N . LEU A 1 110 ? -14.577 -0.352 -5.355 1.00 97.50 110 LEU A N 1
ATOM 901 C CA . LEU A 1 110 ? -14.048 -0.293 -3.996 1.00 97.50 110 LEU A CA 1
ATOM 902 C C . LEU A 1 110 ? -14.779 -1.280 -3.080 1.00 97.50 110 LEU A C 1
ATOM 904 O O . LEU A 1 110 ? -14.119 -2.033 -2.367 1.00 97.50 110 LEU A O 1
ATOM 908 N N . ILE A 1 111 ? -16.113 -1.304 -3.113 1.00 97.56 111 ILE A N 1
ATOM 909 C CA . ILE A 1 111 ? -16.916 -2.235 -2.312 1.00 97.56 111 ILE A CA 1
ATOM 910 C C . ILE A 1 111 ? -16.584 -3.685 -2.682 1.00 97.56 111 ILE A C 1
ATOM 912 O O . ILE A 1 111 ? -16.289 -4.476 -1.788 1.00 97.56 111 ILE A O 1
ATOM 916 N N . GLY A 1 112 ? -16.515 -4.017 -3.973 1.00 97.38 112 GLY A N 1
ATOM 917 C CA . GLY A 1 112 ? -16.121 -5.353 -4.428 1.00 97.38 112 GLY A CA 1
ATOM 918 C C . GLY A 1 112 ? -14.712 -5.744 -3.966 1.00 97.38 112 GLY A C 1
ATOM 919 O O . GLY A 1 112 ? -14.491 -6.869 -3.509 1.00 97.38 112 GLY A O 1
ATOM 920 N N . LEU A 1 113 ? -13.755 -4.806 -3.994 1.00 96.94 113 LEU A N 1
ATOM 921 C CA . LEU A 1 113 ? -12.422 -5.032 -3.432 1.00 96.94 113 LEU A CA 1
ATOM 922 C C . LEU A 1 113 ? -12.492 -5.326 -1.924 1.00 96.94 113 LEU A C 1
ATOM 924 O O . LEU A 1 113 ? -11.869 -6.286 -1.476 1.00 96.94 113 LEU A O 1
ATOM 928 N N . LEU A 1 114 ? -13.235 -4.538 -1.144 1.00 97.62 114 LEU A N 1
ATOM 929 C CA . LEU A 1 114 ? -13.371 -4.731 0.305 1.00 97.62 114 LEU A CA 1
ATOM 930 C C . LEU A 1 114 ? -14.013 -6.086 0.639 1.00 97.62 114 LEU A C 1
ATOM 932 O O . LEU A 1 114 ? -13.468 -6.841 1.451 1.00 97.62 114 LEU A O 1
ATOM 936 N N . GLN A 1 115 ? -15.086 -6.455 -0.057 1.00 97.19 115 GLN A N 1
ATOM 937 C CA . GLN A 1 115 ? -15.746 -7.754 0.096 1.00 97.19 115 GLN A CA 1
ATOM 938 C C . GLN A 1 115 ? -14.800 -8.919 -0.215 1.00 97.19 115 GLN A C 1
ATOM 940 O O . GLN A 1 115 ? -14.699 -9.856 0.576 1.00 97.19 115 GLN A O 1
ATOM 945 N N . SER A 1 116 ? -13.990 -8.816 -1.279 1.00 95.69 116 SER A N 1
ATOM 946 C CA . SER A 1 116 ? -12.968 -9.828 -1.611 1.00 95.69 116 SER A CA 1
ATOM 947 C C . SER A 1 116 ? -11.886 -10.006 -0.533 1.00 95.69 116 SER A C 1
ATOM 949 O O . SER A 1 116 ? -11.140 -10.986 -0.542 1.00 95.69 116 SER A O 1
ATOM 951 N N . THR A 1 117 ? -11.784 -9.062 0.407 1.00 93.62 117 THR A N 1
ATOM 952 C CA . THR A 1 117 ? -10.872 -9.132 1.558 1.00 93.62 117 THR A CA 1
ATOM 953 C C . THR A 1 117 ? -11.545 -9.600 2.848 1.00 93.62 117 THR A C 1
ATOM 955 O O . THR A 1 117 ? -10.878 -9.660 3.877 1.00 93.62 117 THR A O 1
ATOM 958 N N . GLY A 1 118 ? -12.830 -9.964 2.795 1.00 94.12 118 GLY A N 1
ATOM 959 C CA . GLY A 1 118 ? -13.608 -10.450 3.938 1.00 94.12 118 GLY A CA 1
ATOM 960 C C . GLY A 1 118 ? -14.468 -9.387 4.626 1.00 94.12 118 GLY A C 1
ATOM 961 O O . GLY A 1 118 ? -15.075 -9.674 5.654 1.00 94.12 118 GLY A O 1
ATOM 962 N N . VAL A 1 119 ? -14.545 -8.168 4.083 1.00 96.56 119 VAL A N 1
ATOM 963 C CA . VAL A 1 119 ? -15.343 -7.073 4.650 1.00 96.56 119 VAL A CA 1
ATOM 964 C C . VAL A 1 119 ? -16.739 -7.075 4.023 1.00 96.56 119 VAL A C 1
ATOM 966 O O . VAL A 1 119 ? -16.933 -6.520 2.946 1.00 96.56 119 VAL A O 1
ATOM 969 N N . ASN A 1 120 ? -17.706 -7.708 4.694 1.00 96.75 120 ASN A N 1
ATOM 970 C CA . ASN A 1 120 ? -19.056 -7.944 4.152 1.00 96.75 120 ASN A CA 1
ATOM 971 C C . ASN A 1 120 ? -20.193 -7.245 4.921 1.00 96.75 120 ASN A C 1
ATOM 973 O O . ASN A 1 120 ? -21.357 -7.378 4.549 1.00 96.75 120 ASN A O 1
ATOM 977 N N . ASP A 1 121 ? -19.877 -6.505 5.984 1.00 97.94 121 ASP A N 1
ATOM 978 C CA . ASP A 1 121 ? -20.877 -5.802 6.790 1.00 97.94 121 ASP A CA 1
ATOM 979 C C . ASP A 1 121 ? -21.547 -4.662 6.016 1.00 97.94 121 ASP A C 1
ATOM 981 O O . ASP A 1 121 ? -20.885 -3.767 5.489 1.00 97.94 121 ASP A O 1
ATOM 985 N N . ARG A 1 122 ? -22.880 -4.707 5.928 1.00 97.19 122 ARG A N 1
ATOM 986 C CA . ARG A 1 122 ? -23.655 -3.798 5.072 1.00 97.19 122 ARG A CA 1
ATOM 987 C C . ARG A 1 122 ? -23.615 -2.355 5.563 1.00 97.19 122 ARG A C 1
ATOM 989 O O . ARG A 1 122 ? -23.515 -1.449 4.736 1.00 97.19 122 ARG A O 1
ATOM 996 N N . ASP A 1 123 ? -23.684 -2.138 6.873 1.00 97.62 123 ASP A N 1
ATOM 997 C CA . ASP A 1 123 ? -23.696 -0.794 7.453 1.00 97.62 123 ASP A CA 1
ATOM 998 C C . ASP A 1 123 ? -22.325 -0.127 7.327 1.00 97.62 123 ASP A C 1
ATOM 1000 O O . ASP A 1 123 ? -22.230 1.044 6.950 1.00 97.62 123 ASP A O 1
ATOM 1004 N N . LEU A 1 124 ? -21.252 -0.889 7.539 1.00 97.88 124 LEU A N 1
ATOM 1005 C CA . LEU A 1 124 ? -19.889 -0.450 7.282 1.00 97.88 124 LEU A CA 1
ATOM 1006 C C . LEU A 1 124 ? -19.691 -0.048 5.820 1.00 97.88 124 LEU A C 1
ATOM 1008 O O . LEU A 1 124 ? -19.175 1.036 5.552 1.00 97.88 124 LEU A O 1
ATOM 1012 N N . LEU A 1 125 ? -20.073 -0.914 4.876 1.00 98.19 125 LEU A N 1
ATOM 1013 C CA . LEU A 1 125 ? -19.895 -0.663 3.444 1.00 98.19 125 LEU A CA 1
ATOM 1014 C C . LEU A 1 125 ? -20.716 0.550 2.979 1.00 98.19 125 LEU A C 1
ATOM 1016 O O . LEU A 1 125 ? -20.230 1.327 2.154 1.00 98.19 125 LEU A O 1
ATOM 1020 N N . ARG A 1 126 ? -21.911 0.764 3.552 1.00 98.06 126 ARG A N 1
ATOM 1021 C CA . ARG A 1 126 ? -22.695 1.993 3.356 1.00 98.06 126 ARG A CA 1
ATOM 1022 C C . ARG A 1 126 ? -21.926 3.220 3.853 1.00 98.06 126 ARG A C 1
ATOM 1024 O O . ARG A 1 126 ? -21.742 4.159 3.087 1.00 98.06 126 ARG A O 1
ATOM 1031 N N . GLY A 1 127 ? -21.390 3.180 5.073 1.00 98.19 127 GLY A N 1
ATOM 1032 C CA . GLY A 1 127 ? -20.589 4.280 5.622 1.00 98.19 127 GLY A CA 1
ATOM 1033 C C . GLY A 1 127 ? -19.326 4.581 4.805 1.00 98.19 127 GLY A C 1
ATOM 1034 O O . GLY A 1 127 ? -19.004 5.741 4.568 1.00 98.19 127 GLY A O 1
ATOM 1035 N N . VAL A 1 128 ? -18.636 3.550 4.307 1.00 98.38 128 VAL A N 1
ATOM 1036 C CA . VAL A 1 128 ? -17.482 3.715 3.404 1.00 98.38 128 VAL A CA 1
ATOM 1037 C C . VAL A 1 128 ? -17.888 4.429 2.115 1.00 98.38 128 VAL A C 1
ATOM 1039 O O . VAL A 1 128 ? -17.161 5.315 1.666 1.00 98.38 128 VAL A O 1
ATOM 1042 N N . ARG A 1 129 ? -19.032 4.064 1.524 1.00 98.00 129 ARG A N 1
ATOM 1043 C CA . ARG A 1 129 ? -19.557 4.709 0.313 1.00 98.00 129 ARG A CA 1
ATOM 1044 C C . ARG A 1 129 ? -19.831 6.194 0.557 1.00 98.00 129 ARG A C 1
ATOM 1046 O O . ARG A 1 129 ? -19.313 7.022 -0.183 1.00 98.00 129 ARG A O 1
ATOM 1053 N N . GLU A 1 130 ? -20.542 6.523 1.633 1.00 98.06 130 GLU A N 1
ATOM 1054 C CA . GLU A 1 130 ? -20.848 7.911 2.009 1.00 98.06 130 GLU A CA 1
ATOM 1055 C C . GLU A 1 130 ? -19.581 8.748 2.261 1.00 98.06 130 GLU A C 1
ATOM 1057 O O . GLU A 1 130 ? -19.495 9.907 1.846 1.00 98.06 130 GLU A O 1
ATOM 1062 N N . ASP A 1 131 ? -18.580 8.176 2.940 1.00 98.12 131 ASP A N 1
ATOM 1063 C CA . ASP A 1 131 ? -17.312 8.859 3.204 1.00 98.12 131 ASP A CA 1
ATOM 1064 C C . ASP A 1 131 ? -16.544 9.128 1.899 1.00 98.12 131 ASP A C 1
ATOM 1066 O O . ASP A 1 131 ? -15.995 10.216 1.717 1.00 98.12 131 ASP A O 1
ATOM 1070 N N . VAL A 1 132 ? -16.529 8.172 0.966 1.00 97.50 132 VAL A 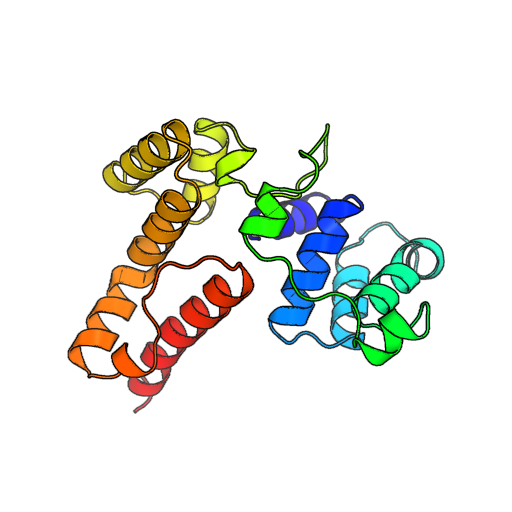N 1
ATOM 1071 C CA . VAL A 1 132 ? -15.876 8.312 -0.347 1.00 97.50 132 VAL A CA 1
ATOM 1072 C C . VAL A 1 132 ? -16.576 9.355 -1.219 1.00 97.50 132 VAL A C 1
ATOM 1074 O O . VAL A 1 132 ? -15.892 10.193 -1.803 1.00 97.50 132 VAL A O 1
ATOM 1077 N N . GLU A 1 133 ? -17.911 9.366 -1.256 1.00 96.44 133 GLU A N 1
ATOM 1078 C CA . GLU A 1 133 ? -18.711 10.375 -1.973 1.00 96.44 133 GLU A CA 1
ATOM 1079 C C . GLU A 1 133 ? -18.432 11.794 -1.461 1.00 96.44 133 GLU A C 1
ATOM 1081 O O . GLU A 1 133 ? -18.336 12.741 -2.239 1.00 96.44 133 GLU A O 1
ATOM 1086 N N . LYS A 1 134 ? -18.200 11.939 -0.151 1.00 97.56 134 LYS A N 1
ATOM 1087 C CA . LYS A 1 134 ? -17.796 13.204 0.485 1.00 97.56 134 LYS A CA 1
ATOM 1088 C C . LYS A 1 134 ? -16.293 13.485 0.379 1.00 97.56 134 LYS A C 1
ATOM 1090 O O . LYS A 1 134 ? -15.797 14.401 1.035 1.00 97.56 134 LYS A O 1
ATOM 1095 N N . THR A 1 135 ? -15.543 12.712 -0.408 1.00 96.19 135 THR A N 1
ATOM 1096 C CA . THR A 1 135 ? -14.079 12.797 -0.581 1.00 96.19 135 THR A CA 1
ATOM 1097 C C . THR A 1 135 ? -13.261 12.597 0.708 1.00 96.19 135 THR A C 1
ATOM 1099 O O . THR A 1 135 ? -12.084 12.951 0.794 1.00 96.19 135 THR A O 1
ATOM 1102 N N . ARG A 1 136 ? -13.848 11.963 1.731 1.00 96.38 136 ARG A N 1
ATOM 1103 C CA . ARG A 1 136 ? -13.231 11.678 3.039 1.00 96.38 136 ARG A CA 1
ATOM 1104 C C . ARG A 1 136 ? -12.470 10.350 3.017 1.00 96.38 136 ARG A C 1
ATOM 1106 O O . ARG A 1 136 ? -12.693 9.461 3.837 1.00 96.38 136 ARG A O 1
ATOM 1113 N N . TYR A 1 137 ? -11.525 10.214 2.088 1.00 97.25 137 TYR A N 1
ATOM 1114 C CA . TYR A 1 137 ? -10.822 8.950 1.818 1.00 97.25 137 TYR A CA 1
ATOM 1115 C C . TYR A 1 137 ? -10.079 8.372 3.031 1.00 97.25 137 TYR A C 1
ATOM 1117 O O . TYR A 1 137 ? -10.050 7.158 3.226 1.00 97.25 137 TYR A O 1
ATOM 1125 N N . HIS A 1 138 ? -9.479 9.236 3.857 1.00 93.50 138 HIS A N 1
ATOM 1126 C CA . HIS A 1 138 ? -8.793 8.811 5.079 1.00 93.50 138 HIS A CA 1
ATOM 1127 C C . HIS A 1 138 ? -9.775 8.219 6.088 1.00 93.50 138 HIS A C 1
ATOM 1129 O O . HIS A 1 138 ? -9.492 7.170 6.660 1.00 93.50 138 HIS A O 1
ATOM 1135 N N . ILE A 1 139 ? -10.940 8.847 6.252 1.00 96.19 139 ILE A N 1
ATOM 1136 C CA . ILE A 1 139 ? -11.987 8.387 7.167 1.00 96.19 139 ILE A CA 1
ATOM 1137 C C . ILE A 1 139 ? -12.525 7.036 6.701 1.00 96.19 139 ILE A C 1
ATOM 1139 O O . ILE A 1 139 ? -12.544 6.093 7.485 1.00 96.19 139 ILE A O 1
ATOM 1143 N N . ALA A 1 140 ? -12.819 6.891 5.406 1.00 98.00 140 ALA A N 1
ATOM 1144 C CA . ALA A 1 140 ? -13.241 5.616 4.827 1.00 98.00 140 ALA A CA 1
ATOM 1145 C C . ALA A 1 140 ? -12.220 4.487 5.081 1.00 98.00 140 ALA A C 1
ATOM 1147 O O . ALA A 1 140 ? -12.586 3.383 5.482 1.00 98.00 140 ALA A O 1
ATOM 1148 N N . CYS A 1 141 ? -10.923 4.766 4.897 1.00 98.00 141 CYS A N 1
ATOM 1149 C CA . CYS A 1 141 ? -9.853 3.798 5.148 1.00 98.00 141 CYS A CA 1
ATOM 1150 C C . CYS A 1 141 ? -9.722 3.416 6.633 1.00 98.00 141 CYS A C 1
ATOM 1152 O O . CYS A 1 141 ? -9.568 2.233 6.950 1.00 98.00 141 CYS A O 1
ATOM 1154 N N . ASN A 1 142 ? -9.804 4.397 7.538 1.00 97.38 142 ASN A N 1
ATOM 1155 C CA . ASN A 1 142 ? -9.735 4.172 8.986 1.00 97.38 142 ASN A CA 1
ATOM 1156 C C . ASN A 1 142 ? -10.957 3.403 9.492 1.00 97.38 142 ASN A C 1
ATOM 1158 O O . ASN A 1 142 ? -10.797 2.449 10.243 1.00 97.38 142 ASN A O 1
ATOM 1162 N N . ARG A 1 143 ? -12.152 3.705 8.979 1.00 97.25 143 ARG A N 1
ATOM 1163 C CA . ARG A 1 143 ? -13.378 2.964 9.291 1.00 97.25 143 ARG A CA 1
ATOM 1164 C C . ARG A 1 143 ? -13.223 1.464 9.010 1.00 97.25 143 ARG A C 1
ATOM 1166 O O . ARG A 1 143 ? -13.593 0.629 9.832 1.00 97.25 143 ARG A O 1
ATOM 1173 N N . VAL A 1 144 ? -12.629 1.105 7.868 1.00 98.00 144 VAL A N 1
ATOM 1174 C CA . VAL A 1 144 ? -12.333 -0.300 7.537 1.00 98.00 144 VAL A CA 1
ATOM 1175 C C . VAL A 1 144 ? -11.273 -0.886 8.476 1.00 98.00 144 VAL A C 1
ATOM 1177 O O . VAL A 1 144 ? -11.397 -2.039 8.892 1.00 98.00 144 VAL A O 1
ATOM 1180 N N . PHE A 1 145 ? -10.234 -0.124 8.833 1.00 97.31 145 PHE A N 1
ATOM 1181 C CA . PHE A 1 145 ? -9.224 -0.568 9.801 1.00 97.31 145 PHE A CA 1
ATOM 1182 C C . PHE A 1 145 ? -9.849 -0.898 11.160 1.00 97.31 145 PHE A C 1
ATOM 1184 O O . PHE A 1 145 ? -9.667 -2.005 11.662 1.00 97.31 145 PHE A O 1
ATOM 1191 N N . GLU A 1 146 ? -10.623 0.032 11.716 1.00 95.56 146 GLU A N 1
ATOM 1192 C CA . GLU A 1 146 ? -11.291 -0.107 13.010 1.00 95.56 146 GLU A CA 1
ATOM 1193 C C . GLU A 1 146 ? -12.244 -1.297 13.022 1.00 95.56 146 GLU A C 1
ATOM 1195 O O . GLU A 1 146 ? -12.228 -2.091 13.958 1.00 95.56 146 GLU A O 1
ATOM 1200 N N . TYR A 1 147 ? -13.027 -1.474 11.955 1.00 96.44 147 TYR A N 1
ATOM 1201 C CA . TYR A 1 147 ? -13.918 -2.620 11.831 1.00 96.44 147 TYR A CA 1
ATOM 1202 C C . TYR A 1 147 ? -13.148 -3.947 11.811 1.00 96.44 147 TYR A C 1
ATOM 1204 O O . TYR A 1 147 ? -13.462 -4.868 12.564 1.00 96.44 147 TYR A O 1
ATOM 1212 N N . THR A 1 148 ? -12.106 -4.041 1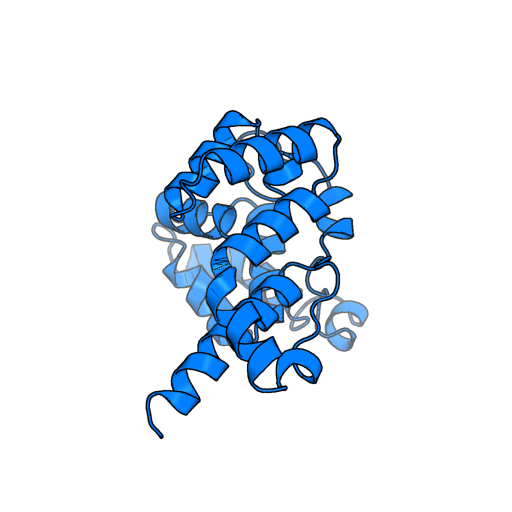0.980 1.00 95.75 148 THR A N 1
ATOM 1213 C CA . THR A 1 148 ? -11.325 -5.282 10.804 1.00 95.75 148 THR A CA 1
ATOM 1214 C C . THR A 1 148 ? -10.463 -5.650 12.014 1.00 95.75 148 THR A C 1
ATOM 1216 O O . THR A 1 148 ? -10.041 -6.803 12.126 1.00 95.75 148 THR A O 1
ATOM 1219 N N . HIS A 1 149 ? -10.227 -4.699 12.923 1.00 94.56 149 HIS A N 1
ATOM 1220 C CA . HIS A 1 149 ? -9.447 -4.884 14.149 1.00 94.56 149 HIS A CA 1
ATOM 1221 C C . HIS A 1 149 ? -10.262 -4.613 15.423 1.00 94.56 149 HIS A C 1
ATOM 1223 O O . HIS A 1 149 ? -9.689 -4.421 16.494 1.00 94.56 149 HIS A O 1
ATOM 1229 N N . LYS A 1 150 ? -11.601 -4.582 15.338 1.00 93.44 150 LYS A N 1
ATOM 1230 C CA . LYS A 1 150 ? -12.480 -4.181 16.451 1.00 93.44 150 LYS A CA 1
ATOM 1231 C C . LYS A 1 150 ? -12.222 -4.993 17.721 1.00 93.44 150 LYS A C 1
ATOM 1233 O O . LYS A 1 150 ? -12.219 -4.439 18.818 1.00 93.44 150 LYS A O 1
ATOM 1238 N N . ALA A 1 151 ? -12.001 -6.299 17.575 1.00 92.31 151 ALA A N 1
ATOM 1239 C CA . ALA A 1 151 ? -11.747 -7.192 18.699 1.00 92.31 151 ALA A CA 1
ATOM 1240 C C . ALA A 1 151 ? -10.367 -6.944 19.329 1.00 92.31 151 ALA A C 1
ATOM 1242 O O . ALA A 1 151 ? -10.252 -6.919 20.550 1.00 92.31 151 ALA A O 1
ATOM 1243 N N . GLU A 1 152 ? -9.330 -6.748 18.514 1.00 92.44 152 GLU A N 1
ATOM 1244 C CA . GLU A 1 152 ? -7.975 -6.425 18.972 1.00 92.44 152 GLU A CA 1
ATOM 1245 C C . GLU A 1 152 ? -7.923 -5.067 19.675 1.00 92.44 152 GLU A C 1
ATOM 1247 O O . GLU A 1 152 ? -7.338 -4.963 20.747 1.00 92.44 152 GLU A O 1
ATOM 1252 N N . ILE A 1 153 ? -8.569 -4.046 19.105 1.00 91.44 153 ILE A N 1
ATOM 1253 C CA . ILE A 1 153 ? -8.619 -2.696 19.679 1.00 91.44 153 ILE A CA 1
ATOM 1254 C C . ILE A 1 153 ? -9.361 -2.710 21.017 1.00 91.44 153 ILE A C 1
ATOM 1256 O O . ILE A 1 153 ? -8.917 -2.063 21.962 1.00 91.44 153 ILE A O 1
ATOM 1260 N N . LYS A 1 154 ? -10.481 -3.442 21.112 1.00 90.75 154 LYS A N 1
ATOM 1261 C CA . LYS A 1 154 ? -11.224 -3.582 22.371 1.00 90.75 154 LYS A CA 1
ATOM 1262 C C . LYS A 1 154 ? -10.333 -4.174 23.469 1.00 90.75 154 LYS A C 1
ATOM 1264 O O . LYS A 1 154 ? -10.216 -3.561 24.521 1.00 90.75 154 LYS A O 1
ATOM 1269 N N . ARG A 1 155 ? -9.644 -5.285 23.182 1.00 88.25 155 ARG A N 1
ATOM 1270 C CA . ARG A 1 155 ? -8.715 -5.914 24.135 1.00 88.25 155 ARG A CA 1
ATOM 1271 C C . ARG A 1 155 ? -7.570 -4.988 24.538 1.00 88.25 155 ARG A C 1
ATOM 1273 O O . ARG A 1 155 ? -7.303 -4.831 25.717 1.00 88.25 155 ARG A O 1
ATOM 1280 N N . ALA A 1 156 ? -6.939 -4.313 23.575 1.00 86.38 156 ALA A N 1
ATOM 1281 C CA . ALA A 1 156 ? -5.837 -3.397 23.872 1.00 86.38 156 ALA A CA 1
ATOM 1282 C C . ALA A 1 156 ? -6.251 -2.267 24.833 1.00 86.38 156 ALA A C 1
ATOM 1284 O O . ALA A 1 156 ? -5.459 -1.836 25.669 1.00 86.38 156 ALA A O 1
ATOM 1285 N N . LYS A 1 157 ? -7.500 -1.793 24.733 1.00 85.38 157 LYS A N 1
ATOM 1286 C CA . LYS A 1 157 ? -8.057 -0.796 25.658 1.00 85.38 157 LYS A CA 1
ATOM 1287 C C . LYS A 1 157 ? -8.324 -1.369 27.048 1.00 85.38 157 LYS A C 1
ATOM 1289 O O . LYS A 1 157 ? -8.079 -0.674 28.024 1.00 85.38 157 LYS A O 1
ATOM 1294 N N . GLU A 1 158 ? -8.827 -2.598 27.126 1.00 86.88 158 GLU A N 1
ATOM 1295 C CA . GLU A 1 158 ? -9.119 -3.284 28.393 1.00 86.88 158 GLU A CA 1
ATOM 1296 C C . GLU A 1 158 ? -7.832 -3.606 29.171 1.00 86.88 158 GLU A C 1
ATOM 1298 O O . GLU A 1 158 ? -7.772 -3.365 30.373 1.00 86.88 158 GLU A O 1
ATOM 1303 N N . ASP A 1 159 ? -6.774 -4.029 28.477 1.00 82.75 159 ASP A N 1
ATOM 1304 C CA . ASP A 1 159 ? -5.501 -4.437 29.088 1.00 82.75 159 ASP A CA 1
ATOM 1305 C C . ASP A 1 159 ? -4.515 -3.269 29.298 1.00 82.75 159 ASP A C 1
ATOM 1307 O O . ASP A 1 159 ? -3.355 -3.477 29.646 1.00 82.75 159 ASP A O 1
ATOM 1311 N N . GLY A 1 160 ? -4.926 -2.028 29.013 1.00 76.44 160 GLY A N 1
ATOM 1312 C CA . GLY A 1 160 ? -4.085 -0.830 29.156 1.00 76.44 160 GLY A CA 1
ATOM 1313 C C . GLY A 1 160 ? -2.940 -0.692 28.138 1.00 76.44 160 GLY A C 1
ATOM 1314 O O . GLY A 1 160 ? -2.261 0.333 28.128 1.00 76.44 160 GLY A O 1
ATOM 1315 N N . SER A 1 161 ? -2.758 -1.660 27.232 1.00 73.25 161 SER A N 1
ATOM 1316 C CA . SER A 1 161 ? -1.742 -1.634 26.161 1.00 73.25 161 SER A CA 1
ATOM 1317 C C . SER A 1 161 ? -2.084 -0.682 25.006 1.00 73.25 161 SER A C 1
ATOM 1319 O O . SER A 1 161 ? -1.264 -0.441 24.120 1.00 73.25 161 SER A O 1
ATOM 1321 N N . ALA A 1 162 ? -3.277 -0.082 25.012 1.00 69.31 162 ALA A N 1
ATOM 1322 C CA . ALA A 1 162 ? -3.677 0.938 24.046 1.00 69.31 162 ALA A CA 1
ATOM 1323 C C . ALA A 1 162 ? -2.785 2.191 24.075 1.00 69.31 162 ALA A C 1
ATOM 1325 O O . ALA A 1 162 ? -2.724 2.891 23.074 1.00 69.31 162 ALA A O 1
ATOM 1326 N N . SER A 1 163 ? -2.078 2.476 25.173 1.00 63.66 163 SER A N 1
ATOM 1327 C CA . SER A 1 163 ? -1.102 3.576 25.228 1.00 63.66 163 SER A CA 1
ATOM 1328 C C . SER A 1 163 ? 0.141 3.310 24.368 1.00 63.66 163 SER A C 1
ATOM 1330 O O . SER A 1 163 ? 0.737 4.250 23.848 1.00 63.66 163 SER A O 1
ATOM 1332 N N . GLU A 1 164 ? 0.505 2.040 24.159 1.00 63.88 164 GLU A N 1
ATOM 1333 C CA . GLU A 1 164 ? 1.610 1.634 23.280 1.00 63.88 164 GLU A CA 1
ATOM 1334 C C . GLU A 1 164 ? 1.189 1.574 21.802 1.00 63.88 164 GLU A C 1
ATOM 1336 O O . GLU A 1 164 ? 2.021 1.667 20.893 1.00 63.88 164 GLU A O 1
ATOM 1341 N N . ILE A 1 165 ? -0.115 1.435 21.545 1.00 71.06 165 ILE A N 1
ATOM 1342 C CA . ILE A 1 165 ? -0.698 1.386 20.206 1.00 71.06 165 ILE A CA 1
ATOM 1343 C C . ILE A 1 165 ? -1.347 2.734 19.913 1.00 71.06 165 ILE A C 1
ATOM 1345 O O . ILE A 1 165 ? -2.509 2.946 20.221 1.00 71.06 165 ILE A O 1
ATOM 1349 N N . ASP A 1 166 ? -0.619 3.630 19.252 1.00 72.56 166 ASP A N 1
ATOM 1350 C CA . ASP A 1 166 ? -1.181 4.874 18.717 1.00 72.56 166 ASP A CA 1
ATOM 1351 C C . ASP A 1 166 ? -2.470 4.583 17.904 1.00 72.56 166 ASP A C 1
ATOM 1353 O O . ASP A 1 166 ? -2.440 3.893 16.877 1.00 72.56 166 ASP A O 1
ATOM 1357 N N . LEU A 1 167 ? -3.617 5.070 18.394 1.00 77.31 167 LEU A N 1
ATOM 1358 C CA . LEU A 1 167 ? -4.948 4.904 17.791 1.00 77.31 167 LEU A CA 1
ATOM 1359 C C . LEU A 1 167 ? -5.413 6.157 17.026 1.00 77.31 167 LEU A C 1
ATOM 1361 O O . LEU A 1 167 ? -6.590 6.248 16.681 1.00 77.31 167 LEU A O 1
ATOM 1365 N N . ASP A 1 168 ? -4.512 7.094 16.714 1.00 85.81 168 ASP A N 1
ATOM 1366 C CA . ASP A 1 168 ? -4.852 8.309 15.970 1.00 85.81 168 ASP A CA 1
ATOM 1367 C C . ASP A 1 168 ? -5.270 8.009 14.525 1.00 85.81 168 ASP A C 1
ATOM 1369 O O . ASP A 1 168 ? -5.128 6.897 14.015 1.00 85.81 168 ASP A O 1
ATOM 1373 N N . THR A 1 169 ? -5.745 9.018 13.799 1.00 90.75 169 THR A N 1
ATOM 1374 C CA . THR A 1 169 ? -6.115 8.842 12.388 1.00 90.75 169 THR A CA 1
ATOM 1375 C C . THR A 1 169 ? -4.918 8.373 11.552 1.00 90.75 169 THR A C 1
ATOM 1377 O O . THR A 1 169 ? -3.890 9.043 11.449 1.00 90.75 169 THR A O 1
ATOM 1380 N N . ILE A 1 170 ? -5.062 7.231 10.880 1.00 95.50 170 ILE A N 1
ATOM 1381 C CA . ILE A 1 170 ? -4.021 6.668 10.020 1.00 95.50 170 ILE A CA 1
ATOM 1382 C C . ILE A 1 170 ? -3.942 7.465 8.714 1.00 95.50 170 ILE A C 1
ATOM 1384 O O . ILE A 1 170 ? -4.867 7.454 7.898 1.00 95.50 170 ILE A O 1
ATOM 1388 N N . VAL A 1 171 ? -2.784 8.085 8.477 1.00 96.12 171 VAL A N 1
ATOM 1389 C CA . VAL A 1 171 ? -2.479 8.887 7.274 1.00 96.12 171 VAL A CA 1
ATOM 1390 C C . VAL A 1 171 ? -1.293 8.347 6.463 1.00 96.12 171 VAL A C 1
ATOM 1392 O O . VAL A 1 171 ? -0.781 9.007 5.555 1.00 96.12 171 VAL A O 1
ATOM 1395 N N . HIS A 1 172 ? -0.848 7.123 6.761 1.00 97.75 172 HIS A N 1
ATOM 1396 C CA . HIS A 1 172 ? 0.269 6.490 6.065 1.00 97.75 172 HIS A CA 1
ATOM 1397 C C . HIS A 1 172 ? 0.054 4.970 5.893 1.00 97.75 172 HIS A C 1
ATOM 1399 O O . HIS A 1 172 ? -0.252 4.284 6.872 1.00 97.75 172 HIS A O 1
ATOM 1405 N N . PRO A 1 173 ? 0.271 4.388 4.692 1.00 98.19 173 PRO A N 1
ATOM 1406 C CA . PRO A 1 173 ? 0.106 2.949 4.458 1.00 98.19 173 PRO A CA 1
ATOM 1407 C C . PRO A 1 173 ? 0.991 2.060 5.343 1.00 98.19 173 PRO A C 1
ATOM 1409 O O . PRO A 1 173 ? 0.532 1.041 5.851 1.00 98.19 173 PRO A O 1
ATOM 1412 N N . ASN A 1 174 ? 2.257 2.431 5.551 1.00 97.88 174 ASN A N 1
ATOM 1413 C CA . ASN A 1 174 ? 3.144 1.713 6.475 1.00 97.88 174 ASN A CA 1
ATOM 1414 C C . ASN A 1 174 ? 2.678 1.789 7.938 1.00 97.88 174 ASN A C 1
ATOM 1416 O O . ASN A 1 174 ? 2.777 0.784 8.634 1.00 97.88 174 ASN A O 1
ATOM 1420 N N . THR A 1 175 ? 2.093 2.910 8.382 1.00 96.88 175 THR A N 1
ATOM 1421 C CA . THR A 1 175 ? 1.464 3.006 9.712 1.00 96.88 175 THR A CA 1
ATOM 1422 C C . THR A 1 175 ? 0.267 2.068 9.823 1.00 96.88 175 THR A C 1
ATOM 1424 O O . THR A 1 175 ? 0.184 1.324 10.796 1.00 96.88 175 THR A O 1
ATOM 1427 N N . TYR A 1 176 ? -0.599 2.014 8.799 1.00 97.25 176 TYR A N 1
ATOM 1428 C CA . TYR A 1 176 ? -1.699 1.039 8.732 1.00 97.25 176 TYR A CA 1
ATOM 1429 C C . TYR A 1 176 ? -1.179 -0.387 8.947 1.00 97.25 176 TYR A C 1
ATOM 1431 O O . TYR A 1 176 ? -1.698 -1.130 9.776 1.00 97.25 176 TYR A O 1
ATOM 1439 N N . PHE A 1 177 ? -0.131 -0.770 8.210 1.00 97.12 177 PHE A N 1
ATOM 1440 C CA . PHE A 1 177 ? 0.458 -2.102 8.324 1.00 97.12 177 PHE A CA 1
ATOM 1441 C C . PHE A 1 177 ? 1.051 -2.353 9.713 1.00 97.12 177 PHE A C 1
ATOM 1443 O O . PHE A 1 177 ? 0.717 -3.357 10.333 1.00 97.12 177 PHE A O 1
ATOM 1450 N N . LYS A 1 178 ? 1.893 -1.440 10.216 1.00 94.94 178 LYS A N 1
ATOM 1451 C CA . LYS A 1 178 ? 2.563 -1.592 11.513 1.00 94.94 178 LYS A CA 1
ATOM 1452 C C . LYS A 1 178 ? 1.546 -1.746 12.644 1.00 94.94 178 LYS A C 1
ATOM 1454 O O . LYS A 1 178 ? 1.668 -2.671 13.438 1.00 94.94 178 LYS A O 1
ATOM 1459 N N . ARG A 1 179 ? 0.512 -0.899 12.680 1.00 94.12 179 ARG A N 1
ATOM 1460 C CA . ARG A 1 179 ? -0.544 -0.981 13.700 1.00 94.12 179 ARG A CA 1
ATOM 1461 C C . ARG A 1 179 ? -1.354 -2.272 13.582 1.00 94.12 179 ARG A C 1
ATOM 1463 O O . ARG A 1 179 ? -1.561 -2.941 14.587 1.00 94.12 179 ARG A O 1
ATOM 1470 N N . SER A 1 180 ? -1.746 -2.665 12.366 1.00 94.19 180 SER A N 1
ATOM 1471 C CA . SER A 1 180 ? -2.432 -3.947 12.121 1.00 94.19 180 SER A CA 1
ATOM 1472 C C . SER A 1 180 ? -1.608 -5.135 12.631 1.00 94.19 180 SER A C 1
ATOM 1474 O O . SER A 1 180 ? -2.129 -6.011 13.321 1.00 94.19 180 SER A O 1
ATOM 1476 N N . TYR A 1 181 ? -0.307 -5.138 12.338 1.00 93.31 181 TYR A N 1
ATOM 1477 C CA . TYR A 1 181 ? 0.614 -6.186 12.758 1.00 93.31 181 TYR A CA 1
ATOM 1478 C C . TYR A 1 181 ? 0.746 -6.264 14.283 1.00 93.31 181 TYR A C 1
ATOM 1480 O O . TYR A 1 181 ? 0.567 -7.342 14.846 1.00 93.31 181 TYR A O 1
ATOM 1488 N N . LEU A 1 182 ? 0.980 -5.129 14.951 1.00 91.12 182 LEU A N 1
ATOM 1489 C CA . LEU A 1 182 ? 1.106 -5.057 16.411 1.00 91.12 182 LEU A CA 1
ATOM 1490 C C . LEU A 1 182 ? -0.176 -5.518 17.118 1.00 91.12 182 LEU A C 1
ATOM 1492 O O . LEU A 1 182 ? -0.109 -6.369 18.001 1.00 91.12 182 LEU A O 1
ATOM 1496 N N . LEU A 1 183 ? -1.347 -5.058 16.665 1.00 91.00 183 LEU A N 1
ATOM 1497 C CA . LEU A 1 183 ? -2.647 -5.483 17.202 1.00 91.00 183 LEU A CA 1
ATOM 1498 C C . LEU A 1 183 ? -2.853 -7.004 17.102 1.00 91.00 183 LEU A C 1
ATOM 1500 O O . LEU A 1 183 ? -3.387 -7.633 18.017 1.00 91.00 183 LEU A O 1
ATOM 1504 N N . LYS A 1 184 ? -2.414 -7.621 15.998 1.00 87.94 184 LYS A N 1
ATOM 1505 C CA . LYS A 1 184 ? -2.509 -9.076 15.807 1.00 87.94 184 LYS A CA 1
ATOM 1506 C C . LYS A 1 184 ? -1.461 -9.853 16.604 1.00 87.94 184 LYS A C 1
ATOM 1508 O O . LYS A 1 184 ? -1.734 -10.993 16.974 1.00 87.94 184 LYS A O 1
ATOM 1513 N N . GLN A 1 185 ? -0.282 -9.284 16.853 1.00 85.50 185 GLN A N 1
ATOM 1514 C CA . GLN A 1 185 ? 0.758 -9.922 17.662 1.00 85.50 185 GLN A CA 1
ATOM 1515 C C . GLN A 1 185 ? 0.461 -9.870 19.159 1.00 85.50 185 GLN A C 1
ATOM 1517 O O . GLN A 1 185 ? 0.614 -10.893 19.822 1.00 85.50 185 GLN A O 1
ATOM 1522 N N . ALA A 1 186 ? -0.030 -8.739 19.671 1.00 76.88 186 ALA A N 1
ATOM 1523 C CA . ALA A 1 186 ? -0.411 -8.599 21.076 1.00 76.88 186 ALA A CA 1
ATOM 1524 C C . ALA A 1 186 ? -1.406 -9.695 21.503 1.00 76.88 186 ALA A C 1
ATOM 1526 O O . ALA A 1 186 ? -1.240 -10.335 22.536 1.00 76.88 186 ALA A O 1
ATOM 1527 N N . GLY A 1 187 ? -2.375 -10.019 20.636 1.00 65.56 187 GLY A N 1
ATOM 1528 C CA . GLY A 1 187 ? -3.321 -11.112 20.882 1.00 65.56 187 GLY A CA 1
ATOM 1529 C C . GLY A 1 187 ? -2.743 -12.533 20.779 1.00 65.56 187 GLY A C 1
ATOM 1530 O O . GLY A 1 187 ? -3.415 -13.478 21.186 1.00 65.56 187 GLY A O 1
ATOM 1531 N N . LYS A 1 188 ? -1.542 -12.720 20.213 1.00 64.19 188 LYS A N 1
ATOM 1532 C CA . LYS A 1 188 ? -0.868 -14.030 20.132 1.00 64.19 188 LYS A CA 1
ATOM 1533 C C . LYS A 1 188 ? 0.019 -14.296 21.341 1.00 64.19 188 LYS A C 1
ATOM 1535 O O . LYS A 1 188 ? -0.001 -15.416 21.836 1.00 64.19 188 LYS A O 1
ATOM 1540 N N . SER A 1 189 ? 0.752 -13.292 21.824 1.00 58.28 189 SER A N 1
ATOM 1541 C CA . SER A 1 189 ? 1.640 -13.448 22.984 1.00 58.28 189 SER A CA 1
ATOM 1542 C C . SER A 1 189 ? 0.885 -13.872 24.248 1.00 58.28 189 SER A C 1
ATOM 1544 O O . SER A 1 189 ? 1.418 -14.649 25.025 1.00 58.28 189 SER A O 1
ATOM 1546 N N . GLN A 1 190 ? -0.375 -13.454 24.409 1.00 51.62 190 GLN A N 1
ATOM 1547 C CA . GLN A 1 190 ? -1.226 -13.873 25.531 1.00 51.62 190 GLN A CA 1
ATOM 1548 C C . GLN A 1 190 ? -1.938 -15.224 25.347 1.00 51.62 190 GLN A C 1
ATOM 1550 O O . GLN A 1 190 ? -2.429 -15.777 26.317 1.00 51.62 190 GLN A O 1
ATOM 1555 N N . ARG A 1 191 ? -2.036 -15.775 24.127 1.00 53.44 191 ARG A N 1
ATOM 1556 C CA . ARG A 1 191 ? -2.623 -17.119 23.914 1.00 53.44 191 ARG A CA 1
ATOM 1557 C C . ARG A 1 191 ? -1.646 -18.256 24.207 1.00 53.44 191 ARG A C 1
ATOM 1559 O O . ARG A 1 191 ? -2.075 -19.397 24.326 1.00 53.44 191 ARG A O 1
ATOM 1566 N N . ASN A 1 192 ? -0.355 -17.938 24.242 1.00 47.91 192 ASN A N 1
ATOM 1567 C CA . ASN A 1 192 ? 0.735 -18.877 24.490 1.00 47.91 192 ASN A CA 1
ATOM 1568 C C . ASN A 1 192 ? 1.349 -18.699 25.893 1.00 47.91 192 ASN A C 1
ATOM 1570 O O . ASN A 1 192 ? 2.406 -19.272 26.153 1.00 47.91 192 ASN A O 1
ATOM 1574 N N . ALA A 1 193 ? 0.724 -17.882 26.744 1.00 43.72 193 ALA A N 1
ATOM 1575 C CA . ALA A 1 193 ? 1.034 -17.707 28.160 1.00 43.72 193 ALA A CA 1
ATOM 1576 C C . ALA A 1 193 ? -0.120 -18.294 28.980 1.00 43.72 193 ALA A C 1
ATOM 1578 O O . ALA A 1 193 ? 0.168 -18.870 30.049 1.00 43.72 193 ALA A O 1
#

Nearest PDB structures (foldseek):
  3lgb-assembly1_A  TM=9.621E-01  e=3.453E-11  Saccharomyces cerevisiae
  8v6h-assembly1_C  TM=9.235E-01  e=4.011E-11  Xenopus laevis
  3lgb-assembly2_B  TM=8.908E-01  e=2.204E-11  Saccharomyces cerevisiae
  8d9d-assembly1_B  TM=9.187E-01  e=5.411E-11  Homo sapiens
  8g9f-assembly1_C  TM=8.992E-01  e=1.793E-10  Xenopus laevis

pLDDT: mean 92.97, std 9.63, range [43.72, 98.69]

Secondary structure (DSSP, 8-state):
-HHHHHHHHHHS---HHHHHHHHHHHHHTT--HHHHHHHHHHH-TT--HHHHIIIIIHHHHHHTTSSSSHHHHHTTSPPPPPHHHHHHSPPP-TT---S-HHHHS-HHHHHHHHHHTT---HHHHHHHHHHHHTT-HHHHHHHHHHHHTHHHHHHHHHTSGGGTS--SPP--HHHHHHHHHHHHHHHHHTT--

Foldseek 3Di:
DVQLVVCLQVVLDADDQSLLLVLLLCVLLPQDLVNSLVVNVVSNPPDDPVRCVVPPNVVSCQQQLVDDDPVSVVVRHDHRDWLVNLAP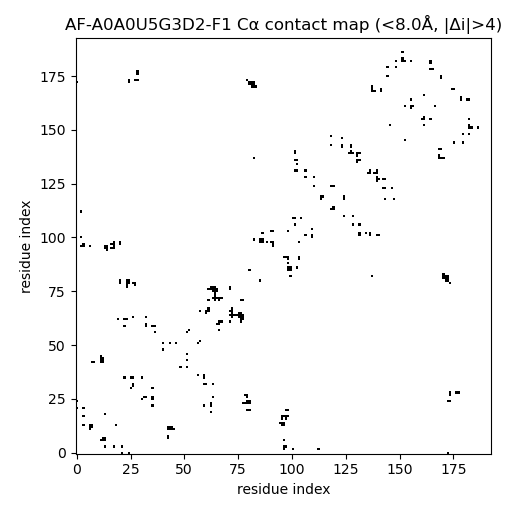DDQDDDRHRGGQCLARPDLVVSLVSCVVVVNDDPVLSVVLSVCSVVVVSLVSVLSSLCVVLVVLCVVCVVVVVVVVQPSDRGGGPSNSVVNSVVSVVVVVVVVVD